Protein AF-A0A353WEX7-F1 (afdb_monomer_lite)

Radius of gyration: 20.59 Å; chains: 1; bounding box: 53×36×57 Å

Foldseek 3Di:
DLVCLAVQQLLQQLLALEEAEDADDDDDPVGDPQHKFLACLVVVVDRHPDDFAEWEFFAAAPLSVVVVVLVSNQLSQALSHYYYHYAHPCRVPDDDDDPDHDCVPRDRHRHQADDLVPADQVDQAQCQDADPQLHDHAYDPPRRNRHADGDPAQAGSRRHHDDDPVSVVRSRCSRVSNLVVCPVVPPCQKDKAADLQAQEEEEETHNVVVVVVVVCVVPRRYMYIYGGIPPVGPCVVVCSSVVNHNHYHYDGRDDPSPD

Secondary structure (DSSP, 8-state):
-GGGHHHHHHHHHTT--EEEEEEE-S-STT--TTS-----HHHHHH-SSS----EEE---SHHHHHHHHHHHHHHHHHHTSEEEEEEEHHHHH-----PPP--TT------SB--GGG--SSS---TT---TTS---BPPTT-TT------SS-B-TTS-B---HHHHHHHHHHHHHHHHHHGGGSS-SEEEES-SS-SEEEEEEGGGHHHHHHHHTT-SSEEEEEE-EEES--HHHHHHHHTT-SEEEEE-SSSS---

pLDDT: mean 95.92, std 3.45, range [78.06, 98.94]

Sequence (259 aa):
FALMSEALGLAGMTECGTVVVIAQRPGPATGLPTWTEQGDLRFALHAGQGDFPRVVLAPGDPEECFYMTFQAHNLADKYQLPVIVLTDKYMAEARQTVPFFNTESLKLDRGELADTSKLSADARFARYAMTPSGVSQRSIPSQPGGVFAVNSDEHDDTGMANEEADTRQAQMDKRMKKLQALRSEIQEPVK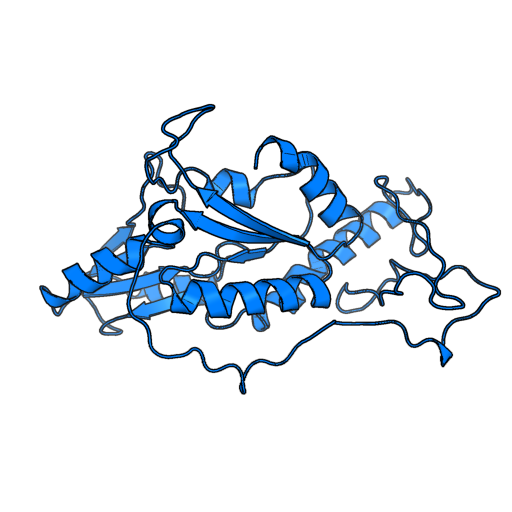LYGPKEAEVTLVGWGSTKGPILEAMKKSKNINFLQIRCLEPFPVKEVDTVLRQAKRRVLIENNYSGQL

Structure (mmCIF, N/CA/C/O backbone):
data_AF-A0A353WEX7-F1
#
_entry.id   AF-A0A353WEX7-F1
#
loop_
_atom_site.group_PDB
_atom_site.id
_atom_site.type_symbol
_atom_site.label_atom_id
_atom_site.label_alt_id
_atom_site.label_comp_id
_atom_site.label_asym_id
_atom_site.label_entity_id
_atom_site.label_seq_id
_atom_site.pdbx_PDB_ins_code
_atom_site.Cartn_x
_atom_site.Cartn_y
_atom_site.Cartn_z
_atom_site.occupancy
_atom_site.B_iso_or_equiv
_atom_site.auth_seq_id
_atom_site.auth_comp_id
_atom_site.auth_asym_id
_atom_site.auth_atom_id
_atom_site.pdbx_PDB_model_num
ATOM 1 N N . PHE A 1 1 ? -10.164 8.181 -7.802 1.00 96.50 1 PHE A N 1
ATOM 2 C CA . PHE A 1 1 ? -9.388 6.937 -7.947 1.00 96.50 1 PHE A CA 1
ATOM 3 C C . PHE A 1 1 ? -9.769 6.138 -9.194 1.00 96.50 1 PHE A C 1
ATOM 5 O O . PHE A 1 1 ? -8.862 5.780 -9.922 1.00 96.50 1 PHE A O 1
ATOM 12 N N . ALA A 1 2 ? -11.057 5.938 -9.523 1.00 97.69 2 ALA A N 1
ATOM 13 C CA . ALA A 1 2 ? -11.480 5.208 -10.736 1.00 97.69 2 ALA A CA 1
ATOM 14 C C . ALA A 1 2 ? -10.728 5.587 -12.029 1.00 97.69 2 ALA A C 1
ATOM 16 O O . ALA A 1 2 ? -10.198 4.719 -12.714 1.00 97.69 2 ALA A O 1
ATOM 17 N N . LEU A 1 3 ? -10.583 6.889 -12.299 1.00 98.19 3 LEU A N 1
ATOM 18 C CA . LEU A 1 3 ? -9.869 7.410 -13.475 1.00 98.19 3 LEU A CA 1
ATOM 19 C C . LEU A 1 3 ? -8.346 7.175 -13.462 1.00 98.19 3 LEU A C 1
ATOM 21 O O . LEU A 1 3 ? -7.690 7.385 -14.470 1.00 98.19 3 LEU A O 1
ATOM 25 N N . MET A 1 4 ? -7.774 6.768 -12.328 1.00 98.25 4 MET A N 1
ATOM 26 C CA . MET A 1 4 ? -6.346 6.467 -12.180 1.00 98.25 4 MET A CA 1
ATOM 27 C C . MET A 1 4 ? -6.050 4.969 -12.330 1.00 98.25 4 MET A C 1
ATOM 29 O O . MET A 1 4 ? -4.887 4.589 -12.273 1.00 98.25 4 MET A O 1
ATOM 33 N N . SER A 1 5 ? -7.066 4.113 -12.505 1.00 98.00 5 SER A N 1
ATOM 34 C CA . SER A 1 5 ? -6.895 2.651 -12.533 1.00 98.00 5 SER A CA 1
ATOM 35 C C . SER A 1 5 ? -5.932 2.189 -13.635 1.00 98.00 5 SER A C 1
ATOM 37 O O . SER A 1 5 ? -5.089 1.332 -13.390 1.00 98.00 5 SER A O 1
ATOM 39 N N . GLU A 1 6 ? -6.013 2.781 -14.827 1.00 98.38 6 GLU A N 1
ATOM 40 C CA . GLU A 1 6 ? -5.098 2.473 -15.934 1.00 98.38 6 GLU A CA 1
ATOM 41 C C . GLU A 1 6 ? -3.661 2.918 -15.621 1.00 98.38 6 GLU A C 1
ATOM 43 O O . GLU A 1 6 ? -2.722 2.138 -15.762 1.00 98.38 6 GLU A O 1
ATOM 48 N N . ALA A 1 7 ? -3.491 4.142 -15.110 1.00 97.94 7 ALA A N 1
ATOM 49 C CA . ALA A 1 7 ? -2.186 4.669 -14.712 1.00 97.94 7 ALA A CA 1
ATOM 50 C C . ALA A 1 7 ? -1.551 3.862 -13.564 1.00 97.94 7 ALA A C 1
ATOM 52 O O . ALA A 1 7 ? -0.332 3.708 -13.518 1.00 97.94 7 ALA A O 1
ATOM 53 N N . LEU A 1 8 ? -2.363 3.309 -12.658 1.00 98.25 8 LEU A N 1
ATOM 54 C CA . LEU A 1 8 ? -1.901 2.405 -11.605 1.00 98.25 8 LEU A CA 1
ATOM 55 C C . LEU A 1 8 ? -1.347 1.099 -12.194 1.00 98.25 8 LEU A C 1
ATOM 57 O O . LEU A 1 8 ? -0.284 0.645 -11.774 1.00 98.25 8 LEU A O 1
ATOM 61 N N . GLY A 1 9 ? -2.039 0.532 -13.188 1.00 98.12 9 GLY A N 1
ATOM 62 C CA . GLY A 1 9 ? -1.556 -0.620 -13.952 1.00 98.12 9 GLY A CA 1
ATOM 63 C C . GLY A 1 9 ? -0.252 -0.316 -14.687 1.00 98.12 9 GLY A C 1
ATOM 64 O O . GLY A 1 9 ? 0.699 -1.091 -14.595 1.00 98.12 9 GLY A O 1
ATOM 65 N N . LEU A 1 10 ? -0.159 0.855 -15.325 1.00 98.44 10 LEU A N 1
ATOM 66 C CA . LEU A 1 10 ? 1.071 1.320 -15.969 1.00 98.44 10 LEU A CA 1
ATOM 67 C C . LEU A 1 10 ? 2.228 1.444 -14.968 1.00 98.44 10 LEU A C 1
ATOM 69 O O . LEU A 1 10 ? 3.334 0.993 -15.257 1.00 98.44 10 LEU A O 1
ATOM 73 N N . ALA A 1 11 ? 1.990 2.008 -13.781 1.00 98.31 11 ALA A N 1
ATOM 74 C CA . ALA A 1 11 ? 3.001 2.098 -12.727 1.00 98.31 11 ALA A CA 1
ATOM 75 C C . ALA A 1 11 ? 3.458 0.709 -12.243 1.00 98.31 11 ALA A C 1
ATOM 77 O O . ALA A 1 11 ? 4.644 0.511 -11.984 1.00 98.31 11 ALA A O 1
ATOM 78 N N . GLY A 1 12 ? 2.547 -0.266 -12.175 1.00 98.12 12 GLY A N 1
ATOM 79 C CA . GLY A 1 12 ? 2.880 -1.665 -11.906 1.00 98.12 12 GLY A CA 1
ATOM 80 C C . GLY A 1 12 ? 3.745 -2.301 -13.001 1.00 98.12 12 GLY A C 1
ATOM 81 O O . GLY A 1 12 ? 4.774 -2.899 -12.690 1.00 98.12 12 GLY A O 1
ATOM 82 N N . MET A 1 13 ? 3.359 -2.136 -14.272 1.00 98.44 13 MET A N 1
ATOM 83 C CA . MET A 1 13 ? 4.074 -2.679 -15.436 1.00 98.44 13 MET A CA 1
ATOM 84 C C . MET A 1 13 ? 5.482 -2.093 -15.567 1.00 98.44 13 MET A C 1
ATOM 86 O O . MET A 1 13 ? 6.458 -2.820 -15.707 1.00 98.44 13 MET A O 1
ATOM 90 N N . THR A 1 14 ? 5.588 -0.770 -15.469 1.00 97.88 14 THR A N 1
ATOM 91 C CA . THR A 1 14 ? 6.847 -0.030 -15.647 1.00 97.88 14 THR A CA 1
ATOM 92 C C . THR A 1 14 ? 7.738 -0.036 -14.405 1.00 97.88 14 THR A C 1
ATOM 94 O O . THR A 1 14 ? 8.819 0.560 -14.423 1.00 97.88 14 THR A O 1
ATOM 97 N N . GLU A 1 15 ? 7.302 -0.705 -13.331 1.00 98.12 15 GLU A N 1
ATOM 98 C CA . GLU A 1 15 ? 7.976 -0.740 -12.033 1.00 98.12 15 GLU A CA 1
ATOM 99 C C . GLU A 1 15 ? 8.276 0.682 -11.528 1.00 98.12 15 GLU A C 1
ATOM 101 O O . GLU A 1 15 ? 9.396 1.029 -11.144 1.00 98.12 15 GLU A O 1
ATOM 106 N N . CYS A 1 16 ? 7.273 1.556 -11.596 1.00 96.62 16 CYS A N 1
ATOM 107 C CA . CYS A 1 16 ? 7.376 2.940 -11.163 1.00 96.62 16 CYS A CA 1
ATOM 108 C C . CYS A 1 16 ? 6.829 3.088 -9.739 1.00 96.62 16 CYS A C 1
ATOM 110 O O . CYS A 1 16 ? 5.618 3.047 -9.509 1.00 96.62 16 CYS A O 1
ATOM 112 N N . GLY A 1 17 ? 7.735 3.282 -8.775 1.00 97.31 17 GLY A N 1
ATOM 113 C CA . GLY A 1 17 ? 7.384 3.564 -7.384 1.00 97.31 17 GLY A CA 1
ATOM 114 C C . GLY A 1 17 ? 6.465 4.778 -7.273 1.00 97.31 17 GLY A C 1
ATOM 115 O O . GLY A 1 17 ? 6.885 5.898 -7.553 1.00 97.31 17 GLY A O 1
ATOM 116 N N . THR A 1 18 ? 5.214 4.556 -6.870 1.00 98.12 18 THR A N 1
ATOM 117 C CA . THR A 1 18 ? 4.175 5.594 -6.810 1.00 98.12 18 THR A CA 1
ATOM 118 C C . THR A 1 18 ? 3.379 5.450 -5.524 1.00 98.12 18 THR A C 1
ATOM 120 O O . THR A 1 18 ? 3.005 4.338 -5.163 1.00 98.12 18 THR A O 1
ATOM 123 N N . VAL A 1 19 ? 3.074 6.562 -4.854 1.00 98.75 19 VAL A N 1
ATOM 124 C CA . VAL A 1 19 ? 2.180 6.577 -3.688 1.00 98.75 19 VAL A CA 1
ATOM 125 C C . VAL A 1 19 ? 0.866 7.253 -4.065 1.00 98.75 19 VAL A C 1
ATOM 127 O O . VAL A 1 19 ? 0.867 8.378 -4.562 1.00 98.75 19 VAL A O 1
ATOM 130 N N . VAL A 1 20 ? -0.256 6.577 -3.817 1.00 98.69 20 VAL A N 1
ATOM 131 C CA . VAL A 1 20 ? -1.610 7.102 -4.039 1.00 98.69 20 VAL A CA 1
ATOM 132 C C . VAL A 1 20 ? -2.363 7.112 -2.718 1.00 98.69 20 VAL A C 1
ATOM 134 O O . VAL A 1 20 ? -2.519 6.078 -2.076 1.00 98.69 20 VAL A O 1
ATOM 137 N N . VAL A 1 21 ? -2.879 8.271 -2.319 1.00 98.62 21 VAL A N 1
ATOM 138 C CA . VAL A 1 21 ? -3.773 8.367 -1.161 1.00 98.62 21 VAL A CA 1
ATOM 139 C C . VAL A 1 21 ? -5.215 8.282 -1.649 1.00 98.62 21 VAL A C 1
ATOM 141 O O . VAL A 1 21 ? -5.658 9.111 -2.445 1.00 98.62 21 VAL A O 1
ATOM 144 N N . ILE A 1 22 ? -5.957 7.288 -1.166 1.00 98.50 22 ILE A N 1
ATOM 145 C CA . ILE A 1 22 ? -7.398 7.175 -1.390 1.00 98.50 22 ILE A CA 1
ATOM 146 C C . ILE A 1 22 ? -8.087 7.577 -0.091 1.00 98.50 22 ILE A C 1
ATOM 148 O O . ILE A 1 22 ? -8.202 6.774 0.830 1.00 98.50 22 ILE A O 1
ATOM 152 N N . ALA A 1 23 ? -8.533 8.831 -0.016 1.00 97.75 23 ALA A N 1
ATOM 153 C CA . ALA A 1 23 ? -9.433 9.294 1.035 1.00 97.75 23 ALA A CA 1
ATOM 154 C C . ALA A 1 23 ? -10.873 8.938 0.645 1.00 97.75 23 ALA A C 1
ATOM 156 O O . ALA A 1 23 ? -11.524 9.656 -0.118 1.00 97.75 23 ALA A O 1
ATOM 157 N N . GLN A 1 24 ? -11.324 7.778 1.117 1.00 98.44 24 GLN A N 1
ATOM 158 C CA . GLN A 1 24 ? -12.619 7.197 0.776 1.00 98.44 24 GLN A CA 1
ATOM 159 C C . GLN A 1 24 ? -13.792 8.075 1.227 1.00 98.44 24 GLN A C 1
ATOM 161 O O . GLN A 1 24 ? -13.750 8.739 2.265 1.00 98.44 24 GLN A O 1
ATOM 166 N N . ARG A 1 25 ? -14.866 8.048 0.442 1.00 98.06 25 ARG A N 1
ATOM 167 C CA . ARG A 1 25 ? -16.150 8.712 0.706 1.00 98.06 25 ARG A CA 1
ATOM 168 C C . ARG A 1 25 ? -17.272 7.830 0.152 1.00 98.06 25 ARG A C 1
ATOM 170 O O . ARG A 1 25 ? -16.980 7.053 -0.757 1.00 98.06 25 ARG A O 1
ATOM 177 N N . PRO A 1 26 ? -18.530 7.971 0.605 1.00 98.12 26 PRO A N 1
ATOM 178 C CA . PRO A 1 26 ? -19.596 7.116 0.121 1.00 98.12 26 PRO A CA 1
ATOM 179 C C . PRO A 1 26 ? -19.772 7.221 -1.387 1.00 98.12 26 PRO A C 1
ATOM 181 O O . PRO A 1 26 ? -19.929 8.325 -1.925 1.00 98.12 26 PRO A O 1
ATOM 184 N N . GLY A 1 27 ? -19.740 6.065 -2.042 1.00 96.69 27 GLY A N 1
ATOM 185 C CA . GLY A 1 27 ? -20.090 5.885 -3.446 1.00 96.69 27 GLY A CA 1
ATOM 186 C C . GLY A 1 27 ? -21.538 5.400 -3.618 1.00 96.69 27 GLY A C 1
ATOM 187 O O . GLY A 1 27 ? -22.352 5.547 -2.706 1.00 96.69 27 GLY A O 1
ATOM 188 N N . PRO A 1 28 ? -21.881 4.812 -4.782 1.00 95.94 28 PRO A N 1
ATOM 189 C CA . PRO A 1 28 ? -21.119 4.826 -6.035 1.00 95.94 28 PRO A CA 1
ATOM 190 C C . PRO A 1 28 ? -21.187 6.194 -6.747 1.00 95.94 28 PRO A C 1
ATOM 192 O O . PRO A 1 28 ? -21.960 7.078 -6.376 1.00 95.94 28 PRO A O 1
ATOM 195 N N . ALA A 1 29 ? -20.397 6.356 -7.817 1.00 96.62 29 ALA A N 1
ATOM 196 C CA . ALA A 1 29 ? -20.344 7.565 -8.649 1.00 96.62 29 ALA A CA 1
ATOM 197 C C . ALA A 1 29 ? -20.088 8.849 -7.828 1.00 96.62 29 ALA A C 1
ATOM 199 O O . ALA A 1 29 ? -19.099 8.938 -7.098 1.00 96.62 29 ALA A O 1
ATOM 200 N N . THR A 1 30 ? -20.948 9.865 -7.951 1.00 96.56 30 THR A N 1
ATOM 201 C CA . THR A 1 30 ? -20.836 11.078 -7.132 1.00 96.56 30 THR A CA 1
ATOM 202 C C . THR A 1 30 ? -21.084 10.783 -5.662 1.00 96.56 30 THR A C 1
ATOM 204 O O . THR A 1 30 ? -20.461 11.445 -4.844 1.00 96.56 30 THR A O 1
ATOM 207 N N . GLY A 1 31 ? -21.937 9.812 -5.327 1.00 97.31 31 GLY A N 1
ATOM 208 C CA . GLY A 1 31 ? -22.263 9.425 -3.956 1.00 97.31 31 GLY A CA 1
ATOM 209 C C . GLY A 1 31 ? -22.483 10.614 -3.016 1.00 97.31 31 GLY A C 1
ATOM 210 O O . GLY A 1 31 ? -23.147 11.589 -3.374 1.00 97.31 31 GLY A O 1
ATOM 211 N N . LEU A 1 32 ? -21.890 10.554 -1.824 1.00 97.75 32 LEU A N 1
ATOM 212 C CA . LEU A 1 32 ? -21.972 11.610 -0.812 1.00 97.75 32 LEU A CA 1
ATOM 213 C C . LEU A 1 32 ? -20.585 12.247 -0.596 1.00 97.75 32 LEU A C 1
ATOM 215 O O . LEU A 1 32 ? -19.780 11.741 0.182 1.00 97.75 32 LEU A O 1
ATOM 219 N N . PRO A 1 33 ? -20.255 13.373 -1.256 1.00 96.50 33 PRO A N 1
ATOM 220 C CA . PRO A 1 33 ? -18.905 13.953 -1.228 1.00 96.50 33 PRO A CA 1
ATOM 221 C C . PRO A 1 33 ? -18.441 14.454 0.132 1.00 96.50 33 PRO A C 1
ATOM 223 O O . PRO A 1 33 ? -17.238 14.558 0.377 1.00 96.50 33 PRO A O 1
ATOM 226 N N . THR A 1 34 ? -19.382 14.758 1.018 1.00 96.44 34 THR A N 1
ATOM 227 C CA . THR A 1 34 ? -19.111 15.344 2.328 1.00 96.44 34 THR A CA 1
ATOM 228 C C . THR A 1 34 ? -19.206 14.345 3.481 1.00 96.44 34 THR A C 1
ATOM 230 O O . THR A 1 34 ? -19.151 14.763 4.630 1.00 96.44 34 THR A O 1
ATOM 233 N N . TRP A 1 35 ? -19.321 13.046 3.203 1.00 97.38 35 TRP A N 1
ATOM 234 C CA . TRP A 1 35 ? -19.482 12.004 4.222 1.00 97.38 35 TRP A CA 1
ATOM 235 C C . TRP A 1 35 ? -18.359 10.966 4.156 1.00 97.38 35 TRP A C 1
ATOM 237 O O . TRP A 1 35 ? -17.591 10.939 3.195 1.00 97.38 35 TRP A O 1
ATOM 247 N N . THR A 1 36 ? -18.235 10.145 5.199 1.00 97.62 36 THR A N 1
ATOM 248 C CA . THR A 1 36 ? -17.212 9.094 5.302 1.00 97.62 36 THR A CA 1
ATOM 249 C C . THR A 1 36 ? -17.806 7.727 4.971 1.00 97.62 36 THR A C 1
ATOM 251 O O . THR A 1 36 ? -18.952 7.465 5.324 1.00 97.62 36 THR A O 1
ATOM 254 N N . GLU A 1 37 ? -17.038 6.891 4.273 1.00 97.94 37 GLU A N 1
ATOM 255 C CA . GLU A 1 37 ? -17.317 5.470 4.036 1.00 97.94 37 GLU A CA 1
ATOM 256 C C . GLU A 1 37 ? -15.994 4.728 3.852 1.00 97.94 37 GLU A C 1
ATOM 258 O O . GLU A 1 37 ? -14.998 5.326 3.453 1.00 97.94 37 GLU A O 1
ATOM 263 N N . GLN A 1 38 ? -15.995 3.425 4.108 1.00 98.31 38 GLN A N 1
ATOM 264 C CA . GLN A 1 38 ? -14.905 2.495 3.815 1.00 98.31 38 GLN A CA 1
ATOM 265 C C . GLN A 1 38 ? -15.316 1.517 2.699 1.00 98.31 38 GLN A C 1
ATOM 267 O O . GLN A 1 38 ? -15.176 0.299 2.827 1.00 98.31 38 GLN A O 1
ATOM 272 N N . GLY A 1 39 ? -15.918 2.056 1.635 1.00 98.06 39 GLY A N 1
ATOM 273 C CA . GLY A 1 39 ? -16.549 1.301 0.549 1.00 98.06 39 GLY A CA 1
ATOM 274 C C . GLY A 1 39 ? -15.626 0.926 -0.613 1.00 98.06 39 GLY A C 1
ATOM 275 O O . GLY A 1 39 ? -16.050 0.174 -1.490 1.00 98.06 39 GLY A O 1
ATOM 276 N N . ASP A 1 40 ? -14.374 1.393 -0.627 1.00 98.44 40 ASP A N 1
ATOM 277 C CA . ASP A 1 40 ? -13.472 1.228 -1.776 1.00 98.44 40 ASP A CA 1
ATOM 278 C C . ASP A 1 40 ? -12.394 0.151 -1.561 1.00 98.44 40 ASP A C 1
ATOM 280 O O . ASP A 1 40 ? -11.532 -0.007 -2.422 1.00 98.44 40 ASP A O 1
ATOM 284 N N . LEU A 1 41 ? -12.408 -0.607 -0.455 1.00 98.69 41 LEU A N 1
ATOM 285 C CA . LEU A 1 41 ? -11.353 -1.580 -0.125 1.00 98.69 41 LEU A CA 1
ATOM 286 C C . LEU A 1 41 ? -11.095 -2.581 -1.259 1.00 98.69 41 LEU A C 1
ATOM 288 O O . LEU A 1 41 ? -9.989 -2.637 -1.792 1.00 98.69 41 LEU A O 1
ATOM 292 N N . ARG A 1 42 ? -12.109 -3.342 -1.679 1.00 98.31 42 ARG A N 1
ATOM 293 C CA . ARG A 1 42 ? -11.958 -4.320 -2.770 1.00 98.31 42 ARG A CA 1
ATOM 294 C C . ARG A 1 42 ? -11.594 -3.649 -4.088 1.00 98.31 42 ARG A C 1
ATOM 296 O O . ARG A 1 42 ? -10.872 -4.239 -4.885 1.00 98.31 42 ARG A O 1
ATOM 303 N N . PHE A 1 43 ? -12.039 -2.412 -4.308 1.00 98.25 43 PHE A N 1
ATOM 304 C CA . PHE A 1 43 ? -11.620 -1.663 -5.484 1.00 98.25 43 PHE A CA 1
ATOM 305 C C . PHE A 1 43 ? -10.125 -1.313 -5.419 1.00 98.25 43 PHE A C 1
ATOM 307 O O . PHE A 1 43 ? -9.413 -1.554 -6.384 1.00 98.25 43 PHE A O 1
ATOM 314 N N . ALA A 1 44 ? -9.613 -0.838 -4.284 1.00 98.38 44 ALA A N 1
ATOM 315 C CA . ALA A 1 44 ? -8.191 -0.555 -4.088 1.00 98.38 44 ALA A CA 1
ATOM 316 C C . ALA A 1 44 ? -7.310 -1.812 -4.208 1.00 98.38 44 ALA A C 1
ATOM 318 O O . ALA A 1 44 ? -6.223 -1.745 -4.782 1.00 98.38 44 ALA A O 1
ATOM 319 N N . LEU A 1 45 ? -7.788 -2.962 -3.717 1.00 98.25 45 LEU A N 1
ATOM 320 C CA . LEU A 1 45 ? -7.081 -4.245 -3.813 1.00 98.25 45 LEU A CA 1
ATOM 321 C C . LEU A 1 45 ? -6.969 -4.761 -5.255 1.00 98.25 45 LEU A C 1
ATOM 323 O O . LEU A 1 45 ? -5.972 -5.398 -5.590 1.00 98.25 45 LEU A O 1
ATOM 327 N N . HIS A 1 46 ? -7.961 -4.474 -6.103 1.00 98.00 46 HIS A N 1
ATOM 328 C CA . HIS A 1 46 ? -8.086 -5.041 -7.452 1.00 98.00 46 HIS A CA 1
ATOM 329 C C . HIS A 1 46 ? -8.064 -3.998 -8.584 1.00 98.00 46 HIS A C 1
ATOM 331 O O . HIS A 1 46 ? -8.402 -4.322 -9.720 1.00 98.00 46 HIS A O 1
ATOM 337 N N . ALA A 1 47 ? -7.689 -2.747 -8.304 1.00 97.62 47 ALA A N 1
ATOM 338 C CA . ALA A 1 47 ? -7.589 -1.708 -9.326 1.00 97.62 47 ALA A CA 1
ATOM 339 C C . ALA A 1 47 ? -6.415 -1.964 -10.284 1.00 97.62 47 ALA A C 1
ATOM 341 O O . ALA A 1 47 ? -5.312 -2.319 -9.863 1.00 97.62 47 ALA A O 1
ATOM 342 N N . GLY A 1 48 ? -6.654 -1.686 -11.565 1.00 96.69 48 GLY A N 1
ATOM 343 C CA . GLY A 1 48 ? -5.731 -1.918 -12.675 1.00 96.69 48 GLY A CA 1
ATOM 344 C C . GLY A 1 48 ? -5.964 -3.261 -13.370 1.00 96.69 48 GLY A C 1
ATOM 345 O O . GLY A 1 48 ? -6.280 -4.262 -12.736 1.00 96.69 48 GLY A O 1
ATOM 346 N N . GLN A 1 49 ? -5.832 -3.267 -14.696 1.00 96.62 49 GLN A N 1
ATOM 347 C CA . GLN A 1 49 ? -5.940 -4.477 -15.508 1.00 96.62 49 GLN A CA 1
ATOM 348 C C . GLN A 1 49 ? -4.717 -5.396 -15.348 1.00 96.62 49 GLN A C 1
ATOM 350 O O . GLN A 1 49 ? -3.587 -4.920 -15.235 1.00 96.62 49 GLN A O 1
ATOM 355 N N . GLY A 1 50 ? -4.949 -6.712 -15.394 1.00 96.38 50 GLY A N 1
ATOM 356 C CA . GLY A 1 50 ? -3.916 -7.728 -15.168 1.00 96.38 50 GLY A CA 1
ATOM 357 C C . GLY A 1 50 ? -3.421 -7.772 -13.718 1.00 96.38 50 GLY A C 1
ATOM 358 O O . GLY A 1 50 ? -3.962 -7.102 -12.838 1.00 96.38 50 GLY A O 1
ATOM 359 N N . ASP A 1 51 ? -2.373 -8.557 -13.466 1.00 97.44 51 ASP A N 1
ATOM 360 C CA . ASP A 1 51 ? -1.767 -8.657 -12.137 1.00 97.44 51 ASP A CA 1
ATOM 361 C C . ASP A 1 51 ? -0.431 -7.911 -12.072 1.00 97.44 51 ASP A C 1
ATOM 363 O O . ASP A 1 51 ? 0.383 -7.928 -12.996 1.00 97.44 51 ASP A O 1
ATOM 367 N N . PHE A 1 52 ? -0.205 -7.243 -10.948 1.00 97.81 52 PHE A N 1
ATOM 368 C CA . PHE A 1 52 ? 1.041 -6.563 -10.626 1.00 97.81 52 PHE A CA 1
ATOM 369 C C . PHE A 1 52 ? 1.137 -6.401 -9.106 1.00 97.81 52 PHE A C 1
ATOM 371 O O . PHE A 1 52 ? 0.106 -6.338 -8.427 1.00 97.81 52 PHE A O 1
ATOM 378 N N . PRO A 1 53 ? 2.356 -6.327 -8.548 1.00 97.44 53 PRO A N 1
ATOM 379 C CA . PRO A 1 53 ? 2.533 -6.125 -7.120 1.00 97.44 53 PRO A CA 1
ATOM 380 C C . PRO A 1 53 ? 2.023 -4.739 -6.715 1.00 97.44 53 PRO A C 1
ATOM 382 O O . PRO A 1 53 ? 2.334 -3.739 -7.361 1.00 97.44 53 PRO A O 1
ATOM 385 N N . ARG A 1 54 ? 1.280 -4.666 -5.614 1.00 98.06 54 ARG A N 1
ATOM 386 C CA . ARG A 1 54 ? 0.895 -3.409 -4.968 1.00 98.06 54 ARG A CA 1
ATOM 387 C C . ARG A 1 54 ? 0.921 -3.576 -3.459 1.00 98.06 54 ARG A C 1
ATOM 389 O O . ARG A 1 54 ? 0.874 -4.697 -2.962 1.00 98.06 54 ARG A O 1
ATOM 396 N N . VAL A 1 55 ? 0.993 -2.463 -2.742 1.00 98.69 55 VAL A N 1
ATOM 397 C CA . VAL A 1 55 ? 0.826 -2.441 -1.286 1.00 98.69 55 VAL A CA 1
ATOM 398 C C . VAL A 1 55 ? -0.374 -1.572 -0.941 1.00 98.69 55 VAL A C 1
ATOM 400 O O . VAL A 1 55 ? -0.558 -0.525 -1.551 1.00 98.69 55 VAL A O 1
ATOM 403 N N . VAL A 1 56 ? -1.181 -1.979 0.036 1.00 98.81 56 VAL A N 1
ATOM 404 C CA . VAL A 1 56 ? -2.308 -1.193 0.548 1.00 98.81 56 VAL A CA 1
ATOM 405 C C . VAL A 1 56 ? -2.179 -1.066 2.064 1.00 98.81 56 VAL A C 1
ATOM 407 O O . VAL A 1 56 ? -2.300 -2.047 2.796 1.00 98.81 56 VAL A O 1
ATOM 410 N N . LEU A 1 57 ? -1.930 0.154 2.535 1.00 98.88 57 LEU A N 1
ATOM 411 C CA . LEU A 1 57 ? -1.791 0.518 3.943 1.00 98.88 57 LEU A CA 1
ATOM 412 C C . LEU A 1 57 ? -3.041 1.263 4.424 1.00 98.88 57 LEU A C 1
ATOM 414 O O . LEU A 1 57 ? -3.516 2.155 3.732 1.00 98.88 57 LEU A O 1
ATOM 418 N N . ALA A 1 58 ? -3.543 0.944 5.616 1.00 98.69 58 ALA A N 1
ATOM 419 C CA . ALA A 1 58 ? -4.744 1.540 6.204 1.00 98.69 58 ALA A CA 1
ATOM 420 C C . ALA A 1 58 ? -4.462 2.168 7.581 1.00 98.69 58 ALA A C 1
ATOM 422 O O . ALA A 1 58 ? -4.640 1.502 8.608 1.00 98.69 58 ALA A O 1
ATOM 423 N N . PRO A 1 59 ? -4.018 3.438 7.633 1.00 98.38 59 PRO A N 1
ATOM 424 C CA . PRO A 1 59 ? -3.803 4.134 8.897 1.00 98.38 59 PRO A CA 1
ATOM 425 C C . PRO A 1 59 ? -5.133 4.430 9.602 1.00 98.38 59 PRO A C 1
ATOM 427 O O . PRO A 1 59 ? -6.117 4.801 8.960 1.00 98.38 59 PRO A O 1
ATOM 430 N N . GLY A 1 60 ? -5.164 4.281 10.927 1.00 97.69 60 GLY A N 1
ATOM 431 C CA . GLY A 1 60 ? -6.365 4.455 11.747 1.00 97.69 60 GLY A CA 1
ATOM 432 C C . GLY A 1 60 ? -6.381 5.674 12.665 1.00 97.69 60 GLY A C 1
ATOM 433 O O . GLY A 1 60 ? -7.389 5.903 13.332 1.00 97.69 60 GLY A O 1
ATOM 434 N N . ASP A 1 61 ? -5.301 6.452 12.720 1.00 97.44 61 ASP A N 1
ATOM 435 C CA . ASP A 1 61 ? -5.223 7.736 13.427 1.00 97.44 61 ASP A CA 1
ATOM 436 C C . ASP A 1 61 ? -4.175 8.675 12.780 1.00 97.44 61 ASP A C 1
ATOM 438 O O . ASP A 1 61 ? -3.477 8.259 11.846 1.00 97.44 61 ASP A O 1
ATOM 442 N N . PRO A 1 62 ? -4.050 9.943 13.226 1.00 96.81 62 PRO A N 1
ATOM 443 C CA . PRO A 1 62 ? -3.103 10.893 12.634 1.00 96.81 62 PRO A CA 1
ATOM 444 C C . PRO A 1 62 ? -1.627 10.494 12.761 1.00 96.81 62 PRO A C 1
ATOM 446 O O . PRO A 1 62 ? -0.828 10.833 11.890 1.00 96.81 62 PRO A O 1
ATOM 449 N N . GLU A 1 63 ? -1.256 9.769 13.820 1.00 95.69 63 GLU A N 1
ATOM 450 C CA . GLU A 1 63 ? 0.113 9.286 14.017 1.00 95.69 63 GLU A CA 1
ATOM 451 C C . GLU A 1 63 ? 0.454 8.197 12.995 1.00 95.69 63 GLU A C 1
ATOM 453 O O . GLU A 1 63 ? 1.478 8.265 12.312 1.00 95.69 63 GLU A O 1
ATOM 458 N N . GLU A 1 64 ? -0.451 7.239 12.807 1.00 97.44 64 GLU A N 1
ATOM 459 C CA . GLU A 1 64 ? -0.336 6.229 11.763 1.00 97.44 64 GLU A CA 1
ATOM 460 C C . GLU A 1 64 ? -0.357 6.853 10.368 1.00 97.44 64 GLU A C 1
ATOM 462 O O . GLU A 1 64 ? 0.432 6.436 9.525 1.00 97.44 64 GLU A O 1
ATOM 467 N N . CYS A 1 65 ? -1.178 7.880 10.118 1.00 97.62 65 CYS A N 1
ATOM 468 C CA . CYS A 1 65 ? -1.174 8.589 8.836 1.00 97.62 65 CYS A CA 1
ATOM 469 C C . CYS A 1 65 ? 0.211 9.159 8.514 1.00 97.62 65 CYS A C 1
ATOM 471 O O . CYS A 1 65 ? 0.680 9.013 7.385 1.00 97.62 65 CYS A O 1
ATOM 473 N N . PHE A 1 66 ? 0.887 9.763 9.493 1.00 97.12 66 PHE A N 1
ATOM 474 C CA . PHE A 1 66 ? 2.224 10.317 9.307 1.00 97.12 66 PHE A CA 1
ATOM 475 C C . PHE A 1 66 ? 3.263 9.221 9.019 1.00 97.12 66 PHE A C 1
ATOM 477 O O . PHE A 1 66 ? 3.896 9.217 7.959 1.00 97.12 66 PHE A O 1
ATOM 484 N N . TYR A 1 67 ? 3.413 8.252 9.928 1.00 97.62 67 TYR A N 1
ATOM 485 C CA . TYR A 1 67 ? 4.471 7.243 9.817 1.00 97.62 67 TYR A CA 1
ATOM 486 C C . TYR A 1 67 ? 4.236 6.244 8.681 1.00 97.62 67 TYR A C 1
ATOM 488 O O . TYR A 1 67 ? 5.180 5.876 7.981 1.00 97.62 67 TYR A O 1
ATOM 496 N N . MET A 1 68 ? 2.989 5.825 8.445 1.00 98.12 68 MET A N 1
ATOM 497 C CA . MET A 1 68 ? 2.683 4.878 7.369 1.00 98.12 68 MET A CA 1
ATOM 498 C C . MET A 1 68 ? 2.774 5.530 5.989 1.00 98.12 68 MET A C 1
ATOM 500 O O . MET A 1 68 ? 3.117 4.841 5.033 1.00 98.12 68 MET A O 1
ATOM 504 N N . THR A 1 69 ? 2.547 6.843 5.864 1.00 98.25 69 THR A N 1
ATOM 505 C CA . THR A 1 69 ? 2.808 7.556 4.599 1.00 98.25 69 THR A CA 1
ATOM 506 C C . THR A 1 69 ? 4.308 7.654 4.321 1.00 98.25 69 THR A C 1
ATOM 508 O O . THR A 1 69 ? 4.736 7.434 3.189 1.00 98.25 69 THR A O 1
ATOM 511 N N . PHE A 1 70 ? 5.136 7.899 5.344 1.00 98.19 70 PHE A N 1
ATOM 512 C CA . PHE A 1 70 ? 6.593 7.829 5.191 1.00 98.19 70 PHE A CA 1
ATOM 513 C C . PHE A 1 70 ? 7.045 6.423 4.757 1.00 98.19 70 PHE A C 1
ATOM 515 O O . PHE A 1 70 ? 7.789 6.272 3.787 1.00 98.19 70 PHE A O 1
ATOM 522 N N . GLN A 1 71 ? 6.530 5.383 5.421 1.00 97.81 71 GLN A N 1
ATOM 523 C CA . GLN A 1 71 ? 6.768 3.992 5.037 1.00 97.81 71 GLN A CA 1
ATOM 524 C C . GLN A 1 71 ? 6.295 3.704 3.604 1.00 97.81 71 GLN A C 1
ATOM 526 O O . GLN A 1 71 ? 6.997 3.012 2.873 1.00 97.81 71 GLN A O 1
ATOM 531 N N . ALA A 1 72 ? 5.152 4.251 3.176 1.00 98.50 72 ALA A N 1
ATOM 532 C CA . ALA A 1 72 ? 4.640 4.081 1.819 1.00 98.50 72 ALA A CA 1
ATOM 533 C C . ALA A 1 72 ? 5.624 4.600 0.765 1.00 98.50 72 ALA A C 1
ATOM 535 O O . ALA A 1 72 ? 5.864 3.913 -0.224 1.00 98.50 72 ALA A O 1
ATOM 536 N N . HIS A 1 73 ? 6.241 5.764 0.994 1.00 98.50 73 HIS A N 1
ATOM 537 C CA . HIS A 1 73 ? 7.264 6.298 0.092 1.00 98.50 73 HIS A CA 1
ATOM 538 C C . HIS A 1 73 ? 8.515 5.418 0.037 1.00 98.50 73 HIS A C 1
ATOM 540 O O . HIS A 1 73 ? 8.983 5.117 -1.060 1.00 98.50 73 HIS A O 1
ATOM 546 N N . ASN A 1 74 ? 9.013 4.948 1.185 1.00 97.88 74 ASN A N 1
ATOM 547 C CA . ASN A 1 74 ? 10.146 4.019 1.215 1.00 97.88 74 ASN A CA 1
ATOM 548 C C . ASN A 1 74 ? 9.823 2.705 0.488 1.00 97.88 74 ASN A C 1
ATOM 550 O O . ASN A 1 74 ? 10.618 2.245 -0.323 1.00 97.88 74 ASN A O 1
ATOM 554 N N . LEU A 1 75 ? 8.652 2.108 0.731 1.00 98.19 75 LEU A N 1
ATOM 555 C CA . LEU A 1 75 ? 8.235 0.876 0.054 1.00 98.19 75 LEU A CA 1
ATOM 556 C C . LEU A 1 75 ? 8.098 1.081 -1.460 1.00 98.19 75 LEU A C 1
ATOM 558 O O . LEU A 1 75 ? 8.557 0.237 -2.231 1.00 98.19 75 LEU A O 1
ATOM 562 N N . ALA A 1 76 ? 7.506 2.202 -1.884 1.00 98.44 76 ALA A N 1
ATOM 563 C CA . ALA A 1 76 ? 7.341 2.545 -3.291 1.00 98.44 76 ALA A CA 1
ATOM 564 C C . ALA A 1 76 ? 8.694 2.676 -4.002 1.00 98.44 76 ALA A C 1
ATOM 566 O O . ALA A 1 76 ? 8.873 2.099 -5.073 1.00 98.44 76 ALA A O 1
ATOM 567 N N . ASP A 1 77 ? 9.656 3.389 -3.408 1.00 97.44 77 ASP A N 1
ATOM 568 C CA . ASP A 1 77 ? 10.988 3.568 -3.993 1.00 97.44 77 ASP A CA 1
ATOM 569 C C . ASP A 1 77 ? 11.811 2.275 -3.958 1.00 97.44 77 ASP A C 1
ATOM 571 O O . ASP A 1 77 ? 12.404 1.894 -4.970 1.00 97.44 77 ASP A O 1
ATOM 575 N N . LYS A 1 78 ? 11.811 1.575 -2.820 1.00 97.38 78 LYS A N 1
ATOM 576 C CA . LYS A 1 78 ? 12.611 0.368 -2.611 1.00 97.38 78 LYS A CA 1
ATOM 577 C C . LYS A 1 78 ? 12.179 -0.793 -3.489 1.00 97.38 78 LYS A C 1
ATOM 579 O O . LYS A 1 78 ? 13.017 -1.431 -4.120 1.00 97.38 78 LYS A O 1
ATOM 584 N N . TYR A 1 79 ? 10.876 -1.053 -3.550 1.00 97.88 79 TYR A N 1
ATOM 585 C CA . TYR A 1 79 ? 10.324 -2.177 -4.304 1.00 97.88 79 TYR A CA 1
ATOM 586 C C . TYR A 1 79 ? 9.797 -1.784 -5.678 1.00 97.88 79 TYR A C 1
ATOM 588 O O . TYR A 1 79 ? 9.452 -2.665 -6.467 1.00 97.88 79 TYR A O 1
ATOM 596 N N . GLN A 1 80 ? 9.799 -0.491 -6.010 1.00 98.06 80 GLN A N 1
ATOM 597 C CA . GLN A 1 80 ? 9.457 -0.000 -7.343 1.00 98.06 80 GLN A CA 1
ATOM 598 C C . GLN A 1 80 ? 8.065 -0.480 -7.769 1.00 98.06 80 GLN A C 1
ATOM 600 O O . GLN A 1 80 ? 7.901 -1.164 -8.782 1.00 98.06 80 GLN A O 1
ATOM 605 N N . LEU A 1 81 ? 7.080 -0.194 -6.919 1.00 98.19 81 LEU A N 1
ATOM 606 C CA . LEU A 1 81 ? 5.693 -0.618 -7.083 1.00 98.19 81 LEU A CA 1
ATOM 607 C C . LEU A 1 81 ? 4.712 0.451 -6.582 1.00 98.19 81 LEU A C 1
ATOM 609 O O . LEU A 1 81 ? 5.106 1.341 -5.819 1.00 98.19 81 LEU A O 1
ATOM 613 N N . PRO A 1 82 ? 3.432 0.368 -6.974 1.00 98.62 82 PRO A N 1
ATOM 614 C CA . PRO A 1 82 ? 2.396 1.229 -6.429 1.00 98.62 82 PRO A CA 1
ATOM 615 C C . PRO A 1 82 ? 2.070 0.900 -4.967 1.00 98.62 82 PRO A C 1
ATOM 617 O O . PRO A 1 82 ? 1.787 -0.248 -4.617 1.00 98.62 82 PRO A O 1
ATOM 620 N N . VAL A 1 83 ? 2.040 1.926 -4.121 1.00 98.81 83 VAL A N 1
ATOM 621 C CA . VAL A 1 83 ? 1.575 1.854 -2.733 1.00 98.81 83 VAL A CA 1
ATOM 622 C C . VAL A 1 83 ? 0.349 2.741 -2.570 1.00 98.81 83 VAL A C 1
ATOM 624 O O . VAL A 1 83 ? 0.361 3.922 -2.910 1.00 98.81 83 VAL A O 1
ATOM 627 N N . ILE A 1 84 ? -0.720 2.178 -2.027 1.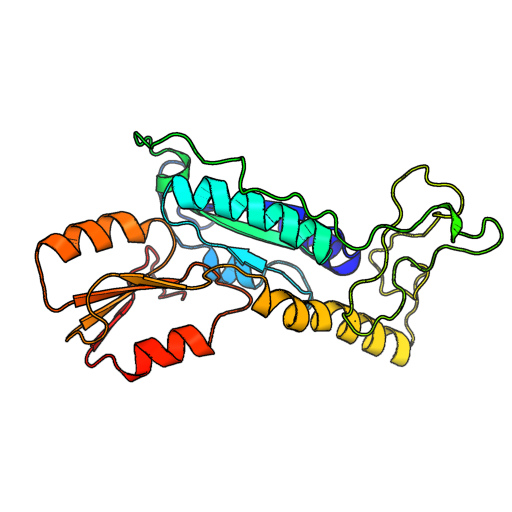00 98.94 84 ILE A N 1
ATOM 628 C CA . ILE A 1 84 ? -1.961 2.874 -1.723 1.00 98.94 84 ILE A CA 1
ATOM 629 C C . ILE A 1 84 ? -2.018 3.116 -0.218 1.00 98.94 84 ILE A C 1
ATOM 631 O O . ILE A 1 84 ? -1.934 2.177 0.571 1.00 98.94 84 ILE A O 1
ATOM 635 N N . VAL A 1 85 ? -2.213 4.368 0.184 1.00 98.88 85 VAL A N 1
ATOM 636 C CA . VAL A 1 85 ? -2.633 4.715 1.545 1.00 98.88 85 VAL A CA 1
ATOM 637 C C . VAL A 1 85 ? -4.152 4.861 1.520 1.00 98.88 85 VAL A C 1
ATOM 639 O O . VAL A 1 85 ? -4.690 5.847 1.011 1.00 98.88 85 VAL A O 1
ATOM 642 N N . LEU A 1 86 ? -4.845 3.841 2.017 1.00 98.81 86 LEU A N 1
ATOM 643 C CA . LEU A 1 86 ? -6.296 3.751 2.055 1.00 98.81 86 LEU A CA 1
ATOM 644 C C . LEU A 1 86 ? -6.810 4.324 3.378 1.00 98.81 86 LEU A C 1
ATOM 646 O O . LEU A 1 86 ? -6.768 3.681 4.424 1.00 98.81 86 LEU A O 1
ATOM 650 N N . THR A 1 87 ? -7.288 5.559 3.317 1.00 98.38 87 THR A N 1
ATOM 651 C CA . THR A 1 87 ? -7.878 6.282 4.445 1.00 98.38 87 THR A CA 1
ATOM 652 C C . THR A 1 87 ? -9.337 6.613 4.133 1.00 98.38 87 THR A C 1
ATOM 654 O O . THR A 1 87 ? -9.898 6.122 3.156 1.00 98.38 87 THR A O 1
ATOM 657 N N . ASP A 1 88 ? -9.998 7.418 4.949 1.00 98.19 88 ASP A N 1
ATOM 658 C CA . ASP A 1 88 ? -11.376 7.843 4.721 1.00 98.19 88 ASP A CA 1
ATOM 659 C C . ASP A 1 88 ? -11.551 9.326 5.038 1.00 98.19 88 ASP A C 1
ATOM 661 O O . ASP A 1 88 ? -10.672 9.977 5.610 1.00 98.19 88 ASP A O 1
ATOM 665 N N . LYS A 1 89 ? -12.676 9.889 4.599 1.00 97.50 89 LYS A N 1
ATOM 666 C CA . LYS A 1 89 ? -12.955 11.314 4.747 1.00 97.50 89 LYS A CA 1
ATOM 667 C C . LYS A 1 89 ? -12.906 11.756 6.209 1.00 97.50 89 LYS A C 1
ATOM 669 O O . LYS A 1 89 ? -12.423 12.852 6.481 1.00 97.50 89 LYS A O 1
ATOM 674 N N . TYR A 1 90 ? -13.370 10.914 7.139 1.00 96.56 90 TYR A N 1
ATOM 675 C CA . TYR A 1 90 ? -13.278 11.217 8.566 1.00 96.56 90 TYR A CA 1
ATOM 676 C C . TYR A 1 90 ? -11.825 11.467 8.970 1.00 96.56 90 TYR A C 1
ATOM 678 O O . TYR A 1 90 ? -11.533 12.524 9.518 1.00 96.56 90 TYR A O 1
ATOM 686 N N . MET A 1 91 ? -10.907 10.557 8.642 1.00 96.06 91 MET A N 1
ATOM 687 C CA . MET A 1 91 ? -9.493 10.733 8.977 1.00 96.06 91 MET A CA 1
ATOM 688 C C . MET A 1 91 ? -8.838 11.900 8.222 1.00 96.06 91 MET A C 1
ATOM 690 O O . MET A 1 91 ? -7.996 12.598 8.778 1.00 96.06 91 MET A O 1
ATOM 694 N N . ALA A 1 92 ? -9.238 12.134 6.970 1.00 95.94 92 ALA A N 1
ATOM 695 C CA . ALA A 1 92 ? -8.684 13.198 6.135 1.00 95.94 92 ALA A CA 1
ATOM 696 C C . ALA A 1 92 ? -9.079 14.617 6.592 1.00 95.94 92 ALA A C 1
ATOM 698 O O . ALA A 1 92 ? -8.341 15.567 6.333 1.00 95.94 92 ALA A O 1
ATOM 699 N N . GLU A 1 93 ? -10.234 14.779 7.246 1.00 95.94 93 GLU A N 1
ATOM 700 C CA . GLU A 1 93 ? -10.751 16.090 7.673 1.00 95.94 93 GLU A CA 1
ATOM 701 C C . GLU A 1 93 ? -10.727 16.302 9.192 1.00 95.94 93 GLU A C 1
ATOM 703 O O . GLU A 1 93 ? -10.779 17.449 9.656 1.00 95.94 93 GLU A O 1
ATOM 708 N N . ALA A 1 94 ? -10.642 15.227 9.981 1.00 92.19 94 ALA A N 1
ATOM 709 C CA . ALA A 1 94 ? -10.569 15.319 11.430 1.00 92.19 94 ALA A CA 1
ATOM 710 C C . ALA A 1 94 ? -9.315 16.074 11.888 1.00 92.19 94 ALA A C 1
ATOM 712 O O . ALA A 1 94 ? -8.241 16.020 11.290 1.00 92.19 94 ALA A O 1
ATOM 713 N N . ARG A 1 95 ? -9.454 16.771 13.017 1.00 93.12 95 ARG A N 1
ATOM 714 C CA . ARG A 1 95 ? -8.352 17.448 13.699 1.00 93.12 95 ARG A CA 1
ATOM 715 C C . ARG A 1 95 ? -8.192 16.849 15.080 1.00 93.12 95 ARG A C 1
ATOM 717 O O . ARG A 1 95 ? -9.166 16.721 15.817 1.00 93.12 95 ARG A O 1
ATOM 724 N N . GLN A 1 96 ? -6.957 16.538 15.440 1.00 93.88 96 GLN A N 1
ATOM 725 C CA . GLN A 1 96 ? -6.614 15.992 16.742 1.00 93.88 96 GLN A CA 1
ATOM 726 C C . GLN A 1 96 ? -5.310 16.622 17.219 1.00 93.88 96 GLN A C 1
ATOM 728 O O . GLN A 1 96 ? -4.367 16.775 16.444 1.00 93.88 96 GLN A O 1
ATOM 733 N N . THR A 1 97 ? -5.246 16.970 18.502 1.00 95.38 97 THR A N 1
ATOM 734 C CA . THR A 1 97 ? -3.983 17.348 19.137 1.00 95.38 97 THR A CA 1
ATOM 735 C C . THR A 1 97 ? -3.132 16.096 19.307 1.00 95.38 97 THR A C 1
ATOM 737 O O . THR A 1 97 ? -3.562 15.135 19.947 1.00 95.38 97 THR A O 1
ATOM 740 N N . VAL A 1 98 ? -1.927 16.115 18.748 1.00 94.44 98 VAL A N 1
ATOM 741 C CA . VAL A 1 98 ? -0.951 15.027 18.846 1.00 94.44 98 VAL A CA 1
ATOM 742 C C . VAL A 1 98 ? 0.390 15.577 19.334 1.00 94.44 98 VAL A C 1
ATOM 744 O O . VAL A 1 98 ? 0.672 16.760 19.119 1.00 94.44 98 VAL A O 1
ATOM 747 N N . PRO A 1 99 ? 1.221 14.761 20.005 1.00 94.12 99 PRO A N 1
ATOM 748 C CA . PRO A 1 99 ? 2.621 15.102 20.219 1.00 94.12 99 PRO A CA 1
ATOM 749 C C . PRO A 1 99 ? 3.333 15.373 18.888 1.00 94.12 99 PRO A C 1
ATOM 751 O O . PRO A 1 99 ? 2.895 14.914 17.833 1.00 94.12 99 PRO A O 1
ATOM 754 N N . PHE A 1 100 ? 4.460 16.084 18.935 1.00 95.44 100 PHE A N 1
ATOM 755 C CA . PHE A 1 100 ? 5.313 16.218 17.757 1.00 95.44 100 PHE A CA 1
ATOM 756 C C . PHE A 1 100 ? 5.776 14.841 17.270 1.00 95.44 100 PHE A C 1
ATOM 758 O O . PHE A 1 100 ? 6.194 14.001 18.069 1.00 95.44 100 PHE A O 1
ATOM 765 N N . PHE A 1 101 ? 5.714 14.624 15.956 1.00 95.88 101 PHE A N 1
ATOM 766 C CA . PHE A 1 101 ? 6.201 13.391 15.352 1.00 95.88 101 PHE A CA 1
ATOM 767 C C . PHE A 1 101 ? 7.724 13.305 15.468 1.00 95.88 101 PHE A C 1
ATOM 769 O O . PHE A 1 101 ? 8.433 14.278 15.205 1.00 95.88 101 PHE A O 1
ATOM 776 N N . ASN A 1 102 ? 8.232 12.132 15.840 1.00 94.44 102 ASN A N 1
ATOM 777 C CA . ASN A 1 102 ? 9.664 11.888 15.912 1.00 94.44 102 ASN A CA 1
ATOM 778 C C . ASN A 1 102 ? 10.205 11.598 14.508 1.00 94.44 102 ASN A C 1
ATOM 780 O O . ASN A 1 102 ? 9.982 10.522 13.958 1.00 94.44 102 ASN A O 1
ATOM 784 N N . THR A 1 103 ? 10.931 12.555 13.938 1.00 95.50 103 THR A N 1
ATOM 785 C CA . THR A 1 103 ? 11.541 12.413 12.612 1.00 95.50 103 THR A CA 1
ATOM 786 C C . THR A 1 103 ? 12.968 11.872 12.650 1.00 95.50 103 THR A C 1
ATOM 788 O O . THR A 1 103 ? 13.480 11.474 11.612 1.00 95.50 103 THR A O 1
ATOM 791 N N . GLU A 1 104 ? 13.625 11.836 13.813 1.00 94.81 104 GLU A N 1
ATOM 792 C CA . GLU A 1 104 ? 15.024 11.392 13.937 1.00 94.81 104 GLU A CA 1
ATOM 793 C C . GLU A 1 104 ? 15.184 9.888 13.680 1.00 94.81 104 GLU A C 1
ATOM 795 O O . GLU A 1 104 ? 16.225 9.429 13.211 1.00 94.81 104 GLU A O 1
ATOM 800 N N . SER A 1 105 ? 14.138 9.107 13.961 1.00 88.38 105 SER A N 1
ATOM 801 C CA . SER A 1 105 ? 14.098 7.668 13.687 1.00 88.38 105 SER A CA 1
ATOM 802 C C . SER A 1 105 ? 13.795 7.336 12.221 1.00 88.38 105 SER A C 1
ATOM 804 O O . SER A 1 105 ? 13.952 6.180 11.815 1.00 88.38 105 SER A O 1
ATOM 806 N N . LEU A 1 106 ? 13.376 8.321 11.416 1.00 94.88 106 LEU A N 1
ATOM 807 C CA . LEU A 1 106 ? 12.981 8.114 10.028 1.00 94.88 106 LEU A CA 1
ATOM 808 C C . LEU A 1 106 ? 14.203 8.056 9.117 1.00 94.88 106 LEU A C 1
ATOM 810 O O . LEU A 1 106 ? 14.949 9.021 8.965 1.00 94.88 106 LEU A O 1
ATOM 814 N N . LYS A 1 107 ? 14.386 6.905 8.471 1.00 95.75 107 LYS A N 1
ATOM 815 C CA . LYS A 1 107 ? 15.461 6.678 7.504 1.00 95.75 107 LYS A CA 1
ATOM 816 C C . LYS A 1 107 ? 14.878 6.597 6.107 1.00 95.75 107 LYS A C 1
ATOM 818 O O . LYS A 1 107 ? 14.009 5.768 5.849 1.00 95.75 107 LYS A O 1
ATOM 823 N N . LEU A 1 108 ? 15.358 7.463 5.223 1.00 96.44 108 LEU A N 1
ATOM 824 C CA . LEU A 1 108 ? 14.997 7.440 3.812 1.00 96.44 108 LEU A CA 1
ATOM 825 C C . LEU A 1 108 ? 15.671 6.241 3.136 1.00 96.44 108 LEU A C 1
ATOM 827 O O . LEU A 1 108 ? 16.893 6.113 3.198 1.00 96.44 108 LEU A O 1
ATOM 831 N N . ASP A 1 109 ? 14.882 5.399 2.476 1.00 96.06 109 ASP A N 1
ATOM 832 C CA . ASP A 1 109 ? 15.369 4.265 1.690 1.00 96.06 109 ASP A CA 1
ATOM 833 C C . ASP A 1 109 ? 14.948 4.466 0.229 1.00 96.06 109 ASP A C 1
ATOM 835 O O . ASP A 1 109 ? 13.769 4.389 -0.112 1.00 96.06 109 ASP A O 1
ATOM 839 N N . ARG A 1 110 ? 15.921 4.790 -0.631 1.00 96.06 110 ARG A N 1
ATOM 840 C CA . ARG A 1 110 ? 15.696 5.037 -2.067 1.00 96.06 110 ARG A CA 1
ATOM 841 C C . ARG A 1 110 ? 15.790 3.762 -2.911 1.00 96.06 110 ARG A C 1
ATOM 843 O O . ARG A 1 110 ? 15.642 3.847 -4.134 1.00 96.06 110 ARG A O 1
ATOM 850 N N . GLY A 1 111 ? 16.029 2.615 -2.273 1.00 95.81 111 GLY A N 1
ATOM 851 C CA . GLY A 1 111 ? 16.175 1.326 -2.929 1.00 95.81 111 GLY A CA 1
ATOM 852 C C . GLY A 1 111 ? 17.462 1.157 -3.726 1.00 95.81 111 GLY A C 1
ATOM 853 O O . GLY A 1 111 ? 18.467 1.839 -3.524 1.00 95.81 111 GLY A O 1
ATOM 854 N N . GLU A 1 112 ? 17.387 0.228 -4.675 1.00 94.94 112 GLU A N 1
ATOM 855 C CA . GLU A 1 112 ? 18.476 -0.168 -5.565 1.00 94.94 112 GLU A CA 1
ATOM 856 C C . GLU A 1 112 ? 18.704 0.879 -6.667 1.00 94.94 112 GLU A C 1
ATOM 858 O O . GLU A 1 112 ? 18.208 0.753 -7.788 1.00 94.94 112 GLU A O 1
ATOM 863 N N . LEU A 1 113 ? 19.447 1.942 -6.355 1.00 95.94 113 LEU A N 1
ATOM 864 C CA . LEU A 1 113 ? 19.899 2.910 -7.356 1.00 95.94 113 LEU A CA 1
ATOM 865 C C . LEU A 1 113 ? 21.141 2.398 -8.090 1.00 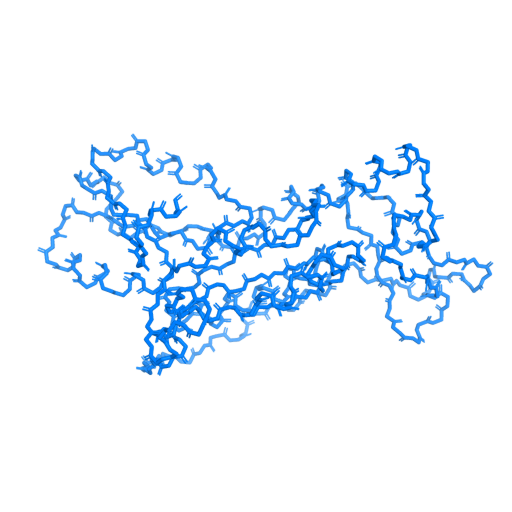95.94 113 LEU A C 1
ATOM 867 O O . LEU A 1 113 ? 22.067 1.859 -7.485 1.00 95.94 113 LEU A O 1
ATOM 871 N N . ALA A 1 114 ? 21.168 2.598 -9.405 1.00 94.19 114 ALA A N 1
ATOM 872 C CA . ALA A 1 114 ? 22.324 2.261 -10.219 1.00 94.19 114 ALA A CA 1
ATOM 873 C C . ALA A 1 114 ? 23.528 3.148 -9.857 1.00 94.19 114 ALA A C 1
ATOM 875 O O . ALA A 1 114 ? 23.407 4.370 -9.740 1.00 94.19 114 ALA A O 1
ATOM 876 N N . ASP A 1 115 ? 24.701 2.535 -9.732 1.00 92.00 115 ASP A N 1
ATOM 877 C CA . ASP A 1 115 ? 25.972 3.233 -9.540 1.00 92.00 115 ASP A CA 1
ATOM 878 C C . ASP A 1 115 ? 26.520 3.678 -10.898 1.00 92.00 115 ASP A C 1
ATOM 880 O O . ASP A 1 115 ? 26.871 2.840 -11.729 1.00 92.00 115 ASP A O 1
ATOM 884 N N . THR A 1 116 ? 26.625 4.993 -11.114 1.00 89.69 116 THR A N 1
ATOM 885 C CA . THR A 1 116 ? 27.098 5.583 -12.378 1.00 89.69 116 THR A CA 1
ATOM 886 C C . THR A 1 116 ? 28.451 5.028 -12.821 1.00 89.69 116 THR A C 1
ATOM 888 O O . THR A 1 116 ? 28.679 4.882 -14.016 1.00 89.69 116 THR A O 1
ATOM 891 N N . SER A 1 117 ? 29.342 4.680 -11.886 1.00 87.94 117 SER A N 1
ATOM 892 C CA . SER A 1 117 ? 30.672 4.148 -12.216 1.00 87.94 117 SER A CA 1
ATOM 893 C C . SER A 1 117 ? 30.642 2.746 -12.837 1.00 87.94 117 SER A C 1
ATOM 895 O O . SER A 1 117 ? 31.624 2.319 -13.441 1.00 87.94 117 SER A O 1
ATOM 897 N N . LYS A 1 118 ? 29.518 2.035 -12.700 1.00 86.50 118 LYS A N 1
ATOM 898 C CA . LYS A 1 118 ? 29.301 0.674 -13.211 1.00 86.50 118 LYS A CA 1
ATOM 899 C C . LYS A 1 118 ? 28.435 0.646 -14.468 1.00 86.50 118 LYS A C 1
ATOM 901 O O . LYS A 1 118 ? 28.153 -0.432 -14.986 1.00 86.50 118 LYS A O 1
ATOM 906 N N . LEU A 1 119 ? 27.991 1.811 -14.938 1.00 88.44 119 LEU A N 1
ATOM 907 C CA . LEU A 1 119 ? 27.188 1.935 -16.144 1.00 88.44 119 LEU A CA 1
ATOM 908 C C . LEU A 1 119 ? 28.089 2.047 -17.373 1.00 88.44 119 LEU A C 1
ATOM 910 O O . LEU A 1 119 ? 29.114 2.727 -17.353 1.00 88.44 119 LEU A O 1
ATOM 914 N N . SER A 1 120 ? 27.688 1.383 -18.453 1.00 83.31 120 SER A N 1
ATOM 915 C CA . SER A 1 120 ? 28.361 1.472 -19.747 1.00 83.31 120 SER A CA 1
ATOM 916 C C . SER A 1 120 ? 27.603 2.431 -20.655 1.00 83.31 120 SER A C 1
ATOM 918 O O . SER A 1 120 ? 26.382 2.354 -20.752 1.00 83.31 120 SER A O 1
ATOM 920 N N . ALA A 1 121 ? 28.321 3.320 -21.340 1.00 78.12 121 ALA A N 1
ATOM 921 C CA . ALA A 1 121 ? 27.731 4.175 -22.369 1.00 78.12 121 ALA A CA 1
ATOM 922 C C . ALA A 1 121 ? 27.434 3.410 -23.674 1.00 78.12 121 ALA A C 1
ATOM 924 O O . ALA A 1 121 ? 26.605 3.854 -24.464 1.00 78.12 121 ALA A O 1
ATOM 925 N N . ASP A 1 122 ? 28.081 2.259 -23.876 1.00 78.06 122 ASP A N 1
ATOM 926 C CA . ASP A 1 122 ? 28.035 1.493 -25.126 1.00 78.06 122 ASP A CA 1
ATOM 927 C C . ASP A 1 122 ? 26.930 0.419 -25.137 1.00 78.06 122 ASP A C 1
ATOM 929 O O . ASP A 1 122 ? 26.709 -0.242 -26.151 1.00 78.06 122 ASP A O 1
ATOM 933 N N . ALA A 1 123 ? 26.224 0.234 -24.016 1.00 81.12 123 ALA A N 1
ATOM 934 C CA . ALA A 1 123 ? 25.138 -0.730 -23.866 1.00 81.12 123 ALA A CA 1
ATOM 935 C C . ALA A 1 123 ? 23.881 -0.063 -23.291 1.00 81.12 123 ALA A C 1
ATOM 937 O O . ALA A 1 123 ? 23.964 0.904 -22.535 1.00 81.12 123 ALA A O 1
ATOM 938 N N . ARG A 1 124 ? 22.698 -0.595 -23.626 1.00 85.75 124 ARG A N 1
ATOM 939 C CA . ARG A 1 124 ? 21.444 -0.152 -22.997 1.00 85.75 124 ARG A CA 1
ATOM 940 C C . ARG A 1 124 ? 21.418 -0.594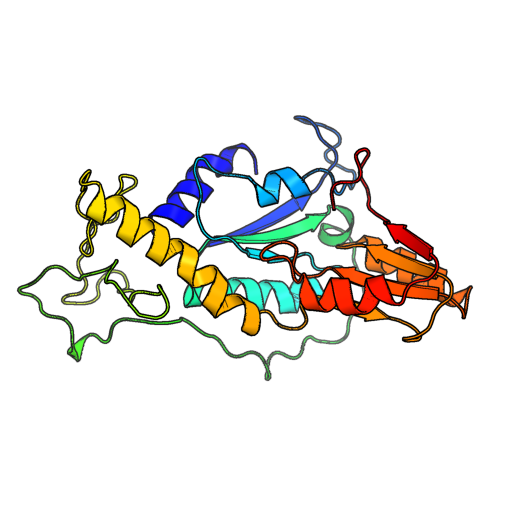 -21.540 1.00 85.75 124 ARG A C 1
ATOM 942 O O . ARG A 1 124 ? 21.786 -1.724 -21.225 1.00 85.75 124 ARG A O 1
ATOM 949 N N . PHE A 1 125 ? 20.953 0.286 -20.659 1.00 95.00 125 PHE A N 1
ATOM 950 C CA . PHE A 1 125 ? 20.794 -0.052 -19.254 1.00 95.00 125 PHE A CA 1
ATOM 951 C C . PHE A 1 125 ? 19.674 -1.086 -19.094 1.00 95.00 125 PHE A C 1
ATOM 953 O O . PHE A 1 125 ? 18.536 -0.844 -19.498 1.00 95.00 125 PHE A O 1
ATOM 960 N N . ALA A 1 126 ? 19.992 -2.228 -18.483 1.00 95.31 126 ALA A N 1
ATOM 961 C CA . ALA A 1 126 ? 19.037 -3.295 -18.201 1.00 95.31 126 ALA A CA 1
ATOM 962 C C . ALA A 1 126 ? 18.114 -2.913 -17.025 1.00 95.31 126 ALA A C 1
ATOM 964 O O . ALA A 1 126 ? 18.212 -3.447 -15.916 1.00 95.31 126 ALA A O 1
ATOM 965 N N . ARG A 1 127 ? 17.221 -1.944 -17.261 1.00 96.56 127 ARG A N 1
ATOM 966 C CA . ARG A 1 127 ? 16.267 -1.402 -16.281 1.00 96.56 127 ARG A CA 1
ATOM 967 C C . ARG A 1 127 ? 15.432 -2.480 -15.601 1.00 96.56 127 ARG A C 1
ATOM 969 O O . ARG A 1 127 ? 15.074 -2.315 -14.434 1.00 96.56 127 ARG A O 1
ATOM 976 N N . TYR A 1 128 ? 15.119 -3.548 -16.322 1.00 97.69 128 TYR A N 1
ATOM 977 C CA . TYR A 1 128 ? 14.262 -4.637 -15.882 1.00 97.69 128 TYR A CA 1
ATOM 978 C C . TYR A 1 128 ? 15.038 -5.942 -15.673 1.00 97.69 128 TYR A C 1
ATOM 980 O O . TYR A 1 128 ? 14.427 -7.007 -15.667 1.00 97.69 128 TYR A O 1
ATOM 988 N N . ALA A 1 129 ? 16.354 -5.862 -15.440 1.00 97.06 129 ALA A N 1
ATOM 989 C CA . ALA A 1 129 ? 17.221 -7.011 -15.187 1.00 97.06 129 ALA A CA 1
ATOM 990 C C . ALA A 1 129 ? 16.650 -7.994 -14.153 1.00 97.06 129 ALA A C 1
ATOM 992 O O . ALA A 1 129 ? 16.122 -7.595 -13.107 1.00 97.06 129 ALA A O 1
ATOM 993 N N . MET A 1 130 ? 16.820 -9.287 -14.421 1.00 97.19 130 MET A N 1
ATOM 994 C CA . MET A 1 130 ? 16.415 -10.363 -13.520 1.00 97.19 130 MET A CA 1
ATOM 995 C C . MET A 1 130 ? 17.310 -10.391 -12.282 1.00 97.19 130 MET A C 1
ATOM 997 O O . MET A 1 130 ? 18.530 -10.510 -12.386 1.00 97.19 130 MET A O 1
ATOM 1001 N N . THR A 1 131 ? 16.707 -10.324 -11.096 1.00 95.56 131 THR A N 1
ATOM 1002 C CA . THR A 1 131 ? 17.431 -10.400 -9.820 1.00 95.56 131 THR A CA 1
ATOM 1003 C C . THR A 1 131 ? 16.785 -11.419 -8.880 1.00 95.56 131 THR A C 1
ATOM 1005 O O . THR A 1 131 ? 15.584 -11.694 -8.991 1.00 95.56 131 THR A O 1
ATOM 1008 N N . PRO A 1 132 ? 17.535 -11.979 -7.910 1.00 93.44 132 PRO A N 1
ATOM 1009 C CA . PRO A 1 132 ? 16.969 -12.904 -6.930 1.00 93.44 132 PRO A CA 1
ATOM 1010 C C . PRO A 1 132 ? 15.811 -12.315 -6.116 1.00 93.44 132 PRO A C 1
ATOM 1012 O O . PRO A 1 132 ? 14.909 -13.061 -5.750 1.00 93.44 132 PRO A O 1
ATOM 1015 N N . SER A 1 133 ? 15.809 -11.001 -5.857 1.00 93.31 133 SER A N 1
ATOM 1016 C CA . SER A 1 133 ? 14.740 -10.295 -5.133 1.00 93.31 133 SER A CA 1
ATOM 1017 C C . SER A 1 133 ? 13.569 -9.861 -6.026 1.00 93.31 133 SER A C 1
ATOM 1019 O O . SER A 1 133 ? 12.518 -9.486 -5.511 1.00 93.31 133 SER A O 1
ATOM 1021 N N . GLY A 1 134 ? 13.743 -9.880 -7.353 1.00 95.94 134 GLY A N 1
ATOM 1022 C CA . GLY A 1 134 ? 12.812 -9.288 -8.318 1.00 95.94 134 GLY A CA 1
ATOM 1023 C C . GLY A 1 134 ? 12.912 -7.761 -8.437 1.00 95.94 134 GLY A C 1
ATOM 1024 O O . GLY A 1 134 ? 12.237 -7.172 -9.277 1.00 95.94 134 GLY A O 1
ATOM 1025 N N . VAL A 1 135 ? 13.749 -7.103 -7.628 1.00 97.25 135 VAL A N 1
ATOM 1026 C CA . VAL A 1 135 ? 14.002 -5.656 -7.698 1.0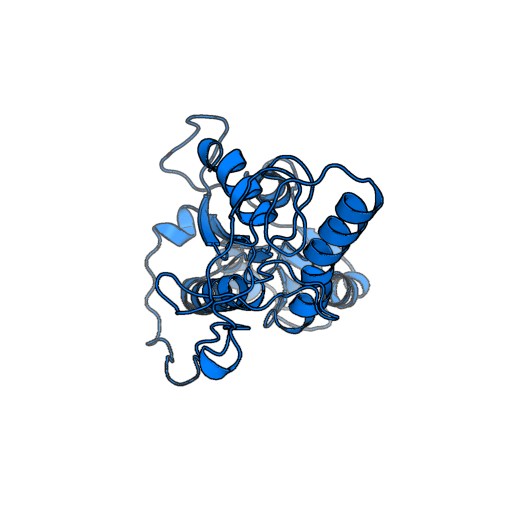0 97.25 135 VAL A CA 1
ATOM 1027 C C . VAL A 1 135 ? 15.238 -5.414 -8.563 1.00 97.25 135 VAL A C 1
ATOM 1029 O O . VAL A 1 135 ? 16.340 -5.822 -8.194 1.00 97.25 135 VAL A O 1
ATOM 1032 N N . SER A 1 136 ? 15.057 -4.786 -9.725 1.00 97.06 136 SER A N 1
ATOM 1033 C CA . SER A 1 136 ? 16.156 -4.361 -10.605 1.00 97.06 136 SER A CA 1
ATOM 1034 C C . SER A 1 136 ? 16.755 -3.041 -10.130 1.00 97.06 136 SER A C 1
ATOM 1036 O O . SER A 1 136 ? 16.066 -2.239 -9.502 1.00 97.06 136 SER A O 1
ATOM 1038 N N . GLN A 1 137 ? 18.008 -2.761 -10.485 1.00 96.44 137 GLN A N 1
ATOM 1039 C CA . GLN A 1 137 ? 18.560 -1.425 -10.269 1.00 96.44 137 GLN A CA 1
ATOM 1040 C C . GLN A 1 137 ? 17.808 -0.382 -11.105 1.00 96.44 137 GLN A C 1
ATOM 1042 O O . GLN A 1 137 ? 17.419 -0.633 -12.247 1.00 96.44 137 GLN A O 1
ATOM 1047 N N . ARG A 1 138 ? 17.627 0.811 -10.542 1.00 95.62 138 ARG A N 1
ATOM 1048 C CA . ARG A 1 138 ? 16.987 1.946 -11.206 1.00 95.62 138 ARG A CA 1
ATOM 1049 C C . ARG A 1 138 ? 18.008 3.042 -11.463 1.00 95.62 138 ARG A C 1
ATOM 1051 O O . ARG A 1 138 ? 18.656 3.529 -10.538 1.00 95.62 138 ARG A O 1
ATOM 1058 N N . SER A 1 139 ? 18.101 3.461 -12.718 1.00 94.62 139 SER A N 1
ATOM 1059 C CA . SER A 1 139 ? 18.785 4.695 -13.083 1.00 94.62 139 SER A CA 1
ATOM 1060 C C . SER A 1 139 ? 17.835 5.891 -12.968 1.00 94.62 139 SER A C 1
ATOM 1062 O O . SER A 1 139 ? 16.619 5.745 -13.121 1.00 94.62 139 SER A O 1
ATOM 1064 N N . ILE A 1 140 ? 18.381 7.070 -12.668 1.00 92.12 140 ILE A N 1
ATOM 1065 C CA . ILE A 1 140 ? 17.634 8.332 -12.619 1.00 92.12 140 ILE A CA 1
ATOM 1066 C C . ILE A 1 140 ? 17.842 9.146 -13.905 1.00 92.12 140 ILE A C 1
ATOM 1068 O O . ILE A 1 140 ? 18.883 9.007 -14.553 1.00 92.12 140 ILE A O 1
ATOM 1072 N N . PRO A 1 141 ? 16.886 10.020 -14.283 1.00 90.06 141 PRO A N 1
ATOM 1073 C CA . PRO A 1 141 ? 17.039 10.878 -15.451 1.00 90.06 141 PRO A CA 1
ATOM 1074 C C . PRO A 1 141 ? 18.376 11.622 -15.457 1.00 90.06 141 PRO A C 1
ATOM 1076 O O . PRO A 1 141 ? 18.834 12.109 -14.422 1.00 90.06 141 PRO A O 1
ATOM 1079 N N . SER A 1 142 ? 18.978 11.712 -16.642 1.00 90.38 142 SER A N 1
ATOM 1080 C CA . SER A 1 142 ? 20.276 12.356 -16.887 1.00 90.38 142 SER A CA 1
ATOM 1081 C C . SER A 1 142 ? 21.505 11.638 -16.310 1.00 90.38 142 SER A C 1
ATOM 1083 O O . SER A 1 142 ? 22.602 12.189 -16.373 1.00 90.38 142 SER A O 1
ATOM 1085 N N . GLN A 1 143 ? 21.372 10.415 -15.789 1.00 92.69 143 GLN A N 1
ATOM 1086 C CA . GLN A 1 143 ? 22.521 9.614 -15.366 1.00 92.69 143 GLN A CA 1
ATOM 1087 C C . GLN A 1 143 ? 23.271 9.034 -16.588 1.00 92.69 143 GLN A C 1
ATOM 1089 O O . GLN A 1 143 ? 22.667 8.312 -17.389 1.00 92.69 143 GLN A O 1
ATOM 1094 N N . PRO A 1 144 ? 24.580 9.312 -16.758 1.00 92.31 144 PRO A N 1
ATOM 1095 C CA . PRO A 1 144 ? 25.369 8.758 -17.863 1.00 92.31 144 PRO A CA 1
ATOM 1096 C C . PRO A 1 144 ? 25.359 7.223 -17.876 1.00 92.31 144 PRO A C 1
ATOM 1098 O O . PRO A 1 144 ? 25.494 6.601 -16.826 1.00 92.31 144 PRO A O 1
ATOM 1101 N N . GLY A 1 145 ? 25.185 6.617 -19.057 1.00 91.62 145 GLY A N 1
ATOM 1102 C CA . GLY A 1 145 ? 25.090 5.154 -19.220 1.00 91.62 145 GLY A CA 1
ATOM 1103 C C . GLY A 1 145 ? 23.800 4.526 -18.667 1.00 91.62 145 GLY A C 1
ATOM 1104 O O . GLY A 1 145 ? 23.637 3.312 -18.696 1.00 91.62 145 GLY A O 1
ATOM 1105 N N . GLY A 1 146 ? 22.870 5.343 -18.165 1.00 94.12 146 GLY A N 1
ATOM 1106 C CA . GLY A 1 146 ? 21.612 4.919 -17.553 1.00 94.12 146 GLY A CA 1
ATOM 1107 C C . GLY A 1 146 ? 20.399 5.003 -18.476 1.00 94.12 146 GLY A C 1
ATOM 1108 O O . GLY A 1 146 ? 19.281 5.147 -17.996 1.00 94.12 146 GLY A O 1
ATOM 1109 N N . VAL A 1 147 ? 20.594 4.992 -19.796 1.00 92.19 147 VAL A N 1
ATOM 1110 C CA . VAL A 1 147 ? 19.498 5.149 -20.765 1.00 92.19 147 VAL A CA 1
ATOM 1111 C C . VAL A 1 147 ? 18.760 3.822 -20.943 1.00 92.19 147 VAL A C 1
ATOM 1113 O O . VAL A 1 147 ? 19.372 2.805 -21.271 1.00 92.19 147 VAL A O 1
ATOM 1116 N N . PHE A 1 148 ? 17.438 3.846 -20.771 1.00 92.81 148 PHE A N 1
ATOM 1117 C CA . PHE A 1 148 ? 16.541 2.703 -20.955 1.00 92.81 148 PHE A CA 1
ATOM 1118 C C . PHE A 1 148 ? 15.213 3.141 -21.582 1.00 92.81 148 PHE A C 1
ATOM 1120 O O . PHE A 1 148 ? 14.879 4.328 -21.581 1.00 92.81 148 PHE A O 1
ATOM 1127 N N . ALA A 1 149 ? 14.460 2.179 -22.117 1.00 93.50 149 ALA A N 1
ATOM 1128 C CA . ALA A 1 149 ? 13.094 2.401 -22.574 1.00 93.50 149 ALA A CA 1
ATOM 1129 C C . ALA A 1 149 ? 12.104 2.087 -21.445 1.00 93.50 149 ALA A C 1
ATOM 1131 O O . ALA A 1 149 ? 12.305 1.152 -20.675 1.00 93.50 149 ALA A O 1
ATOM 1132 N N . VAL A 1 150 ? 11.030 2.868 -21.354 1.00 94.94 150 VAL A N 1
ATOM 1133 C CA . VAL A 1 150 ? 9.877 2.560 -20.502 1.00 94.94 150 VAL A CA 1
ATOM 1134 C C . VAL A 1 150 ? 8.714 2.264 -21.426 1.00 94.94 150 VAL A C 1
ATOM 1136 O O . VAL A 1 150 ? 8.337 3.138 -22.207 1.00 94.94 150 VAL A O 1
ATOM 1139 N N . ASN A 1 151 ? 8.163 1.056 -21.341 1.00 93.75 151 ASN A N 1
ATOM 1140 C CA . ASN A 1 151 ? 7.053 0.638 -22.185 1.00 93.75 151 ASN A CA 1
ATOM 1141 C C . ASN A 1 151 ? 5.889 0.063 -21.360 1.00 93.75 151 ASN A C 1
ATOM 1143 O O . ASN A 1 151 ? 6.094 -0.526 -20.299 1.00 93.75 151 ASN A O 1
ATOM 1147 N N . SER A 1 152 ? 4.666 0.274 -21.845 1.00 96.25 152 SER A N 1
ATOM 1148 C CA . SER A 1 152 ? 3.442 -0.340 -21.331 1.00 96.25 152 SER A CA 1
ATOM 1149 C C . SER A 1 152 ? 3.229 -1.767 -21.832 1.00 96.25 152 SER A C 1
ATOM 1151 O O . SER A 1 152 ? 2.514 -2.524 -21.175 1.00 96.25 152 SER A O 1
ATOM 1153 N N . ASP A 1 153 ? 3.820 -2.136 -22.971 1.00 97.62 153 ASP A N 1
ATOM 1154 C CA . ASP A 1 153 ? 3.845 -3.528 -23.426 1.00 97.62 153 ASP A CA 1
ATOM 1155 C C . ASP A 1 153 ? 4.717 -4.387 -22.502 1.00 97.62 153 ASP A C 1
ATOM 1157 O O . ASP A 1 153 ? 5.578 -3.876 -21.777 1.00 97.62 153 ASP A O 1
ATOM 1161 N N . GLU A 1 154 ? 4.528 -5.707 -22.553 1.00 98.19 154 GLU A N 1
ATOM 1162 C CA . GLU A 1 154 ? 5.514 -6.615 -21.967 1.00 98.19 154 GLU A CA 1
ATOM 1163 C C . GLU A 1 154 ? 6.869 -6.415 -22.652 1.00 98.19 154 GLU A C 1
ATOM 1165 O O . GLU A 1 154 ? 6.940 -6.127 -23.850 1.00 98.19 154 GLU A O 1
ATOM 1170 N N . HIS A 1 155 ? 7.944 -6.512 -21.878 1.00 98.19 155 HIS A N 1
ATOM 1171 C CA . HIS A 1 155 ? 9.255 -6.064 -22.323 1.00 98.19 155 HIS A CA 1
ATOM 1172 C C . HIS A 1 155 ? 10.393 -6.936 -21.810 1.00 98.19 155 HIS A C 1
ATOM 1174 O O . HIS A 1 155 ? 10.285 -7.577 -20.769 1.00 98.19 155 HIS A O 1
ATOM 1180 N N . ASP A 1 156 ? 11.512 -6.926 -22.528 1.00 96.56 156 ASP A N 1
ATOM 1181 C CA . ASP A 1 156 ? 12.760 -7.536 -22.078 1.00 96.56 156 ASP A CA 1
ATOM 1182 C C . ASP A 1 156 ? 13.432 -6.746 -20.936 1.00 96.56 156 ASP A C 1
ATOM 1184 O O . ASP A 1 156 ? 12.898 -5.770 -20.398 1.00 96.56 156 ASP A O 1
ATOM 1188 N N . ASP A 1 157 ? 14.628 -7.172 -20.537 1.00 96.00 157 ASP A N 1
ATOM 1189 C CA . ASP A 1 157 ? 15.398 -6.554 -19.460 1.00 96.00 157 ASP A CA 1
ATOM 1190 C C . ASP A 1 157 ? 15.839 -5.107 -19.753 1.00 96.00 157 ASP A C 1
ATOM 1192 O O . ASP A 1 157 ? 16.118 -4.356 -18.816 1.00 96.00 157 ASP A O 1
ATOM 1196 N N . THR A 1 158 ? 15.852 -4.677 -21.016 1.00 94.12 158 THR A N 1
ATOM 1197 C CA . THR A 1 158 ? 16.192 -3.308 -21.441 1.00 94.12 158 THR A CA 1
ATOM 1198 C C . THR A 1 158 ? 14.974 -2.401 -21.642 1.00 94.12 158 THR A C 1
ATOM 1200 O O . THR A 1 158 ? 15.132 -1.190 -21.843 1.00 94.12 158 THR A O 1
ATOM 1203 N N . GLY A 1 159 ? 13.764 -2.963 -21.554 1.00 95.62 159 GLY A N 1
ATOM 1204 C CA . GLY A 1 159 ? 12.499 -2.243 -21.716 1.00 95.62 159 GLY A CA 1
ATOM 1205 C C . GLY A 1 159 ? 11.964 -2.217 -23.148 1.00 95.62 159 GLY A C 1
ATOM 1206 O O . GLY A 1 159 ? 11.048 -1.448 -23.440 1.00 95.62 159 GLY A O 1
ATOM 1207 N N . MET A 1 160 ? 12.531 -3.021 -24.051 1.00 96.00 160 MET A N 1
ATOM 1208 C CA . MET A 1 160 ? 12.027 -3.165 -25.418 1.00 96.00 160 MET A CA 1
ATOM 1209 C C . MET A 1 160 ? 10.880 -4.174 -25.448 1.00 96.00 160 MET A C 1
ATOM 1211 O O . MET A 1 160 ? 10.939 -5.184 -24.753 1.00 96.00 160 MET A O 1
ATOM 1215 N N . ALA A 1 161 ? 9.847 -3.909 -26.254 1.00 97.38 161 ALA A N 1
ATOM 1216 C CA . ALA A 1 161 ? 8.682 -4.786 -26.360 1.00 97.38 161 ALA A CA 1
ATOM 1217 C C . ALA A 1 161 ? 9.083 -6.224 -26.731 1.00 97.38 161 ALA A C 1
ATOM 1219 O O . ALA A 1 161 ? 9.894 -6.430 -27.637 1.00 97.38 161 ALA A O 1
ATOM 1220 N N . ASN A 1 162 ? 8.511 -7.205 -26.034 1.00 97.25 162 ASN A N 1
ATOM 1221 C CA . ASN A 1 162 ? 8.789 -8.618 -26.250 1.00 97.25 162 ASN A CA 1
ATOM 1222 C C . ASN A 1 162 ? 7.547 -9.463 -25.922 1.00 97.25 162 ASN A C 1
ATOM 1224 O O . ASN A 1 162 ? 7.034 -9.422 -24.805 1.00 97.25 162 ASN A O 1
ATOM 1228 N N . GLU A 1 163 ? 7.081 -10.233 -26.906 1.00 97.44 163 GLU A N 1
ATOM 1229 C CA . GLU A 1 163 ? 5.858 -11.045 -26.823 1.00 97.44 163 GLU A CA 1
ATOM 1230 C C . GLU A 1 163 ? 6.140 -12.547 -26.635 1.00 97.44 163 GLU A C 1
ATOM 1232 O O . GLU A 1 163 ? 5.212 -13.355 -26.594 1.00 97.44 163 GLU A O 1
ATOM 1237 N N . GLU A 1 164 ? 7.410 -12.943 -26.502 1.00 98.44 164 GLU A N 1
ATOM 1238 C CA . GLU A 1 164 ? 7.787 -14.343 -26.309 1.00 98.44 164 GLU A CA 1
ATOM 1239 C C . GLU A 1 164 ? 7.282 -14.871 -24.960 1.00 98.44 164 GLU A C 1
ATOM 1241 O O . GLU A 1 164 ? 7.385 -14.208 -23.920 1.00 98.44 164 GLU A O 1
ATOM 1246 N N . ALA A 1 165 ? 6.768 -16.103 -24.962 1.00 98.38 165 ALA A N 1
ATOM 1247 C CA . ALA A 1 165 ? 6.147 -16.716 -23.787 1.00 98.38 165 ALA A CA 1
ATOM 1248 C C . ALA A 1 165 ? 7.101 -16.793 -22.581 1.00 98.38 165 ALA A C 1
ATOM 1250 O O . ALA A 1 165 ? 6.697 -16.491 -21.455 1.00 98.38 165 ALA A O 1
ATOM 1251 N N . ASP A 1 166 ? 8.370 -17.131 -22.826 1.00 98.12 166 ASP A N 1
ATOM 1252 C CA . ASP A 1 166 ? 9.392 -17.240 -21.782 1.00 98.12 166 ASP A CA 1
ATOM 1253 C C . ASP A 1 166 ? 9.687 -15.874 -21.144 1.00 98.12 166 ASP A C 1
ATOM 1255 O O . ASP A 1 166 ? 9.756 -15.761 -19.917 1.00 98.12 166 ASP A O 1
ATOM 1259 N N . THR A 1 167 ? 9.788 -14.813 -21.957 1.00 97.50 167 THR A N 1
ATOM 1260 C CA . THR A 1 167 ? 9.971 -13.437 -21.469 1.00 97.50 167 THR A CA 1
ATOM 1261 C C . THR A 1 167 ? 8.776 -12.997 -20.635 1.00 97.50 167 THR A C 1
ATOM 1263 O O . THR A 1 167 ? 8.949 -12.502 -19.517 1.00 97.50 167 THR A O 1
ATOM 1266 N N . ARG A 1 168 ? 7.558 -13.225 -21.143 1.00 98.00 168 ARG A N 1
ATOM 1267 C CA . ARG A 1 168 ? 6.313 -12.895 -20.445 1.00 98.00 168 ARG A CA 1
ATOM 1268 C C . ARG A 1 168 ? 6.243 -13.573 -19.080 1.00 98.00 168 ARG A C 1
ATOM 1270 O O . ARG A 1 168 ? 5.934 -12.913 -18.087 1.00 98.00 168 ARG A O 1
ATOM 1277 N N . GLN A 1 169 ? 6.542 -14.869 -19.011 1.00 98.44 169 GLN A N 1
ATOM 1278 C CA . GLN A 1 169 ? 6.542 -15.599 -17.748 1.00 98.44 169 GLN A CA 1
ATOM 1279 C C . GLN A 1 169 ? 7.610 -15.055 -16.792 1.00 98.44 169 GLN A C 1
ATOM 1281 O O . GLN A 1 169 ? 7.293 -14.705 -15.654 1.00 98.44 169 GLN A O 1
ATOM 1286 N N . ALA A 1 170 ? 8.853 -14.913 -17.260 1.00 98.25 170 ALA A N 1
ATOM 1287 C CA . ALA A 1 170 ? 9.969 -14.479 -16.426 1.00 98.25 170 ALA A CA 1
ATOM 1288 C C . ALA A 1 170 ? 9.755 -13.076 -15.834 1.00 98.25 170 ALA A C 1
ATOM 1290 O O . ALA A 1 170 ? 9.966 -12.870 -14.636 1.00 98.25 170 ALA A O 1
ATOM 1291 N N . GLN A 1 171 ? 9.299 -12.116 -16.641 1.00 98.19 171 GLN A N 1
ATOM 1292 C CA . GLN A 1 171 ? 9.069 -10.740 -16.193 1.00 98.19 171 GLN A CA 1
ATOM 1293 C C . GLN A 1 171 ? 7.874 -10.629 -15.250 1.00 98.19 171 GLN A C 1
ATOM 1295 O O . GLN A 1 171 ? 7.912 -9.881 -14.268 1.00 98.19 171 GLN A O 1
ATOM 1300 N N . MET A 1 172 ? 6.828 -11.418 -15.491 1.00 98.25 172 MET A N 1
ATOM 1301 C CA . MET A 1 172 ? 5.696 -11.493 -14.580 1.00 98.25 172 MET A CA 1
ATOM 1302 C C . MET A 1 172 ? 6.101 -12.055 -13.215 1.00 98.25 172 MET A C 1
ATOM 1304 O O . MET A 1 172 ? 5.839 -11.427 -12.184 1.00 98.25 172 MET A O 1
ATOM 1308 N N . ASP A 1 173 ? 6.804 -13.187 -13.208 1.00 98.00 173 ASP A N 1
ATOM 1309 C CA . ASP A 1 173 ? 7.293 -13.826 -11.988 1.00 98.00 173 ASP A CA 1
ATOM 1310 C C . ASP A 1 173 ? 8.240 -12.902 -11.219 1.00 98.00 173 ASP A C 1
ATOM 1312 O O . ASP A 1 173 ? 8.146 -12.781 -9.994 1.00 98.00 173 ASP A O 1
ATOM 1316 N N . LYS A 1 174 ? 9.118 -12.188 -11.930 1.00 97.94 174 LYS A N 1
ATOM 1317 C CA . LYS A 1 174 ? 10.011 -11.177 -11.359 1.00 97.94 174 LYS A CA 1
ATOM 1318 C C . LYS A 1 174 ? 9.227 -10.069 -10.648 1.00 97.94 174 LYS A C 1
ATOM 1320 O O . LYS A 1 174 ? 9.514 -9.794 -9.480 1.00 97.94 174 LYS A O 1
ATOM 1325 N N . ARG A 1 175 ? 8.232 -9.454 -11.303 1.00 98.00 175 ARG A N 1
ATOM 1326 C CA . ARG A 1 175 ? 7.399 -8.403 -10.685 1.00 98.00 175 ARG A CA 1
ATOM 1327 C C . ARG A 1 175 ? 6.698 -8.929 -9.431 1.00 98.00 175 ARG A C 1
ATOM 1329 O O . ARG A 1 175 ? 6.760 -8.288 -8.384 1.00 98.00 175 ARG A O 1
ATOM 1336 N N . MET A 1 176 ? 6.101 -10.117 -9.492 1.00 97.12 176 MET A N 1
ATOM 1337 C CA . MET A 1 176 ? 5.375 -10.694 -8.353 1.00 97.12 176 MET A CA 1
ATOM 1338 C C . MET A 1 176 ? 6.292 -11.130 -7.203 1.00 97.12 176 MET A C 1
ATOM 1340 O O . MET A 1 176 ? 5.900 -11.036 -6.036 1.00 97.12 176 MET A O 1
ATOM 1344 N N . LYS A 1 177 ? 7.538 -11.533 -7.488 1.00 96.00 177 LYS A N 1
ATOM 1345 C CA . LYS A 1 177 ? 8.524 -11.920 -6.464 1.00 96.00 177 LYS A CA 1
ATOM 1346 C C . LYS A 1 177 ? 8.812 -10.796 -5.462 1.00 96.00 177 LYS A C 1
ATOM 1348 O O . LYS A 1 177 ? 9.049 -11.076 -4.286 1.00 96.00 177 LYS A O 1
ATOM 1353 N N . LYS A 1 178 ? 8.678 -9.531 -5.872 1.00 96.12 178 LYS A N 1
ATOM 1354 C CA . LYS A 1 178 ? 8.825 -8.362 -4.990 1.00 96.12 178 LYS A CA 1
ATOM 1355 C C . LYS A 1 178 ? 7.895 -8.408 -3.773 1.00 96.12 178 LYS A C 1
ATOM 1357 O O . LYS A 1 178 ? 8.307 -8.012 -2.685 1.00 96.12 178 LYS A O 1
ATOM 1362 N N . LEU A 1 179 ? 6.674 -8.945 -3.921 1.00 93.38 179 LEU A N 1
ATOM 1363 C CA . LEU A 1 179 ? 5.730 -9.097 -2.803 1.00 93.38 179 LEU A CA 1
ATOM 1364 C C . LEU A 1 179 ? 6.277 -10.016 -1.708 1.00 93.38 179 LEU A C 1
ATOM 1366 O O . LEU A 1 179 ? 5.989 -9.813 -0.532 1.00 93.38 179 LEU A O 1
ATOM 1370 N N . GLN A 1 180 ? 7.063 -11.032 -2.072 1.00 88.56 180 GLN A N 1
ATOM 1371 C CA . GLN A 1 180 ? 7.658 -11.946 -1.097 1.00 88.56 180 GLN A CA 1
ATOM 1372 C C . GLN A 1 180 ? 8.744 -11.237 -0.287 1.00 88.56 180 GLN A C 1
ATOM 1374 O O . GLN A 1 180 ? 8.760 -11.349 0.936 1.00 88.56 180 GLN A O 1
ATOM 1379 N N . ALA A 1 181 ? 9.603 -10.470 -0.965 1.00 85.31 181 ALA A N 1
ATOM 1380 C CA . ALA A 1 181 ? 10.689 -9.731 -0.332 1.00 85.31 181 ALA A CA 1
ATOM 1381 C C . ALA A 1 181 ? 10.182 -8.607 0.588 1.00 85.31 181 ALA A C 1
ATOM 1383 O O . ALA A 1 181 ? 10.766 -8.379 1.644 1.00 85.31 181 ALA A O 1
ATOM 1384 N N . LEU A 1 182 ? 9.087 -7.929 0.222 1.00 93.00 182 LEU A N 1
ATOM 1385 C CA . LEU A 1 182 ? 8.586 -6.782 0.988 1.00 93.00 182 LEU A CA 1
ATOM 1386 C C . LEU A 1 182 ? 7.765 -7.142 2.222 1.00 93.00 182 LEU A C 1
ATOM 1388 O O . LEU A 1 182 ? 7.660 -6.322 3.130 1.00 93.00 182 LEU A O 1
ATOM 1392 N N . ARG A 1 183 ? 7.182 -8.349 2.294 1.00 90.94 183 ARG A N 1
ATOM 1393 C CA . ARG A 1 183 ? 6.309 -8.753 3.417 1.00 90.94 183 ARG A CA 1
ATOM 1394 C C . ARG A 1 183 ? 6.975 -8.565 4.779 1.00 90.94 183 ARG A C 1
ATOM 1396 O O . ARG A 1 183 ? 6.319 -8.111 5.708 1.00 90.94 183 ARG A O 1
ATOM 1403 N N . SER A 1 184 ? 8.266 -8.881 4.892 1.00 89.19 184 SER A N 1
ATOM 1404 C CA . SER A 1 184 ? 9.035 -8.712 6.132 1.00 89.19 184 SER A CA 1
ATOM 1405 C C . SER A 1 184 ? 9.418 -7.264 6.446 1.00 89.19 184 SER A C 1
ATOM 1407 O O . SER A 1 184 ? 9.846 -6.988 7.561 1.00 89.19 184 SER A O 1
ATOM 1409 N N . GLU A 1 185 ? 9.293 -6.347 5.485 1.00 92.56 185 GLU A N 1
ATOM 1410 C CA . GLU A 1 185 ? 9.624 -4.929 5.663 1.00 92.56 185 GLU A CA 1
ATOM 1411 C C . GLU A 1 185 ? 8.425 -4.069 6.064 1.00 92.56 185 GLU A C 1
ATOM 1413 O O . GLU A 1 185 ? 8.599 -2.937 6.522 1.00 92.56 185 GLU A O 1
ATOM 1418 N N . ILE A 1 186 ? 7.202 -4.592 5.933 1.00 94.25 186 ILE A N 1
ATOM 1419 C CA . ILE A 1 186 ? 6.015 -3.890 6.411 1.00 94.25 186 ILE A CA 1
ATOM 1420 C C . ILE A 1 186 ? 6.028 -3.895 7.937 1.00 94.25 186 ILE A C 1
ATOM 1422 O O . ILE A 1 186 ? 5.822 -4.923 8.578 1.00 94.25 186 ILE A O 1
ATOM 1426 N N . GLN A 1 187 ? 6.268 -2.724 8.521 1.00 92.00 187 GLN A N 1
ATOM 1427 C CA . GLN A 1 187 ? 6.317 -2.563 9.967 1.00 92.00 187 GLN A CA 1
ATOM 1428 C C . GLN A 1 187 ? 4.917 -2.696 10.565 1.00 92.00 187 GLN A C 1
ATOM 1430 O O . GLN A 1 187 ? 3.993 -2.002 10.146 1.00 92.00 187 GLN A O 1
ATOM 1435 N N . GLU A 1 188 ? 4.781 -3.584 11.556 1.00 94.75 188 GLU A N 1
ATOM 1436 C CA . GLU A 1 188 ? 3.547 -3.798 12.323 1.00 94.75 188 GLU A CA 1
ATOM 1437 C C . GLU A 1 188 ? 2.274 -3.875 11.439 1.00 94.75 188 GLU A C 1
ATOM 1439 O O . GLU A 1 188 ? 1.364 -3.047 11.579 1.00 94.75 188 GLU A O 1
ATOM 1444 N N . PRO A 1 189 ? 2.172 -4.866 10.528 1.00 97.19 189 PRO A N 1
ATOM 1445 C CA . PRO A 1 189 ? 1.075 -4.959 9.557 1.00 97.19 189 PRO A CA 1
ATOM 1446 C C . PRO A 1 189 ? -0.295 -5.193 10.216 1.00 97.19 189 PRO A C 1
ATOM 1448 O O . PRO A 1 189 ? -1.340 -4.957 9.606 1.00 97.19 189 PRO A O 1
ATOM 1451 N N . VAL A 1 190 ? -0.293 -5.618 11.481 1.00 98.12 190 VAL A N 1
ATOM 1452 C CA . VAL A 1 190 ? -1.446 -5.628 12.379 1.00 98.12 190 VAL A CA 1
ATOM 1453 C C . VAL A 1 190 ? -1.044 -5.074 13.740 1.00 98.12 190 VAL A C 1
ATOM 1455 O O . VAL A 1 190 ? 0.132 -5.101 14.111 1.00 98.12 190 VAL A O 1
ATOM 1458 N N . LYS A 1 191 ? -2.026 -4.632 14.523 1.00 98.06 191 LYS A N 1
ATOM 1459 C CA . LYS A 1 191 ? -1.822 -4.224 15.914 1.00 98.06 191 LYS A CA 1
ATOM 1460 C C . LYS A 1 191 ? -2.930 -4.773 16.800 1.00 98.06 191 LYS A C 1
ATOM 1462 O O . LYS A 1 191 ? -4.107 -4.600 16.499 1.00 98.06 191 LYS A O 1
ATOM 1467 N N . LEU A 1 192 ? -2.548 -5.446 17.885 1.00 97.75 192 LEU A N 1
ATOM 1468 C CA . LEU A 1 192 ? -3.483 -5.972 18.876 1.00 97.75 192 LEU A CA 1
ATOM 1469 C C . LEU A 1 192 ? -3.542 -5.036 20.084 1.00 97.75 192 LEU A C 1
ATOM 1471 O O . LEU A 1 192 ? -2.524 -4.755 20.715 1.00 97.75 192 LEU A O 1
ATOM 1475 N N . TYR A 1 193 ? -4.746 -4.598 20.423 1.00 97.50 193 TYR A N 1
ATOM 1476 C CA . TYR A 1 193 ? -5.046 -3.791 21.598 1.00 97.50 193 TYR A CA 1
ATOM 1477 C C . TYR A 1 193 ? -5.832 -4.609 22.618 1.00 97.50 193 TYR A C 1
ATOM 1479 O O . TYR A 1 193 ? -6.725 -5.368 22.246 1.00 97.50 193 TYR A O 1
ATOM 1487 N N . GLY A 1 194 ? -5.562 -4.403 23.907 1.00 95.38 194 GLY A N 1
ATOM 1488 C CA . GLY A 1 194 ? -6.213 -5.146 24.989 1.00 95.38 194 GLY A CA 1
ATOM 1489 C C . GLY A 1 194 ? -5.512 -6.472 25.322 1.00 95.38 194 GLY A C 1
ATOM 1490 O O . GLY A 1 194 ? -4.370 -6.692 24.909 1.00 95.38 194 GLY A O 1
ATOM 1491 N N . PRO A 1 195 ? -6.147 -7.341 26.126 1.00 93.25 195 PRO A N 1
ATOM 1492 C CA . PRO A 1 195 ? -5.545 -8.598 26.555 1.00 93.25 195 PRO A CA 1
ATOM 1493 C C . PRO A 1 195 ? -5.400 -9.585 25.386 1.00 93.25 195 PRO A C 1
ATOM 1495 O O . PRO A 1 195 ? -6.230 -9.627 24.478 1.00 93.25 195 PRO A O 1
ATOM 1498 N N . LYS A 1 196 ? -4.346 -10.413 25.415 1.00 90.25 196 LYS A N 1
ATOM 1499 C CA . LYS A 1 196 ? -4.145 -11.475 24.409 1.00 90.25 196 LYS A CA 1
ATOM 1500 C C . LYS A 1 196 ? -5.302 -12.473 24.415 1.00 90.25 196 LYS A C 1
ATOM 1502 O O . LYS A 1 196 ? -5.798 -12.850 23.362 1.00 90.25 196 LYS A O 1
ATOM 1507 N N . GLU A 1 197 ? -5.757 -12.826 25.612 1.00 88.94 197 GLU A N 1
ATOM 1508 C CA . GLU A 1 197 ? -6.933 -13.656 25.828 1.00 88.94 197 GLU A CA 1
ATOM 1509 C C . GLU A 1 197 ? -8.136 -12.757 26.117 1.00 88.94 197 GLU A C 1
ATOM 1511 O O . GLU A 1 197 ? -8.156 -12.024 27.106 1.00 88.94 197 GLU A O 1
ATOM 1516 N N . ALA A 1 198 ? -9.133 -12.804 25.239 1.00 92.19 198 ALA A N 1
ATOM 1517 C CA . ALA A 1 198 ? -10.379 -12.065 25.371 1.00 92.19 198 ALA A CA 1
ATOM 1518 C C . ALA A 1 198 ? -11.559 -12.960 24.983 1.00 92.19 198 ALA A C 1
ATOM 1520 O O . ALA A 1 198 ? -11.421 -13.914 24.214 1.00 92.19 198 ALA A O 1
ATOM 1521 N N . GLU A 1 199 ? -12.743 -12.651 25.498 1.00 92.38 199 GLU A N 1
ATOM 1522 C CA . GLU A 1 199 ? -13.966 -13.346 25.094 1.00 92.38 199 GLU A CA 1
ATOM 1523 C C . GLU A 1 199 ? -14.408 -12.941 23.684 1.00 92.38 199 GLU A C 1
ATOM 1525 O O . GLU A 1 199 ? -14.870 -13.783 22.910 1.00 92.38 199 GLU A O 1
ATOM 1530 N N . VAL A 1 200 ? -14.224 -11.665 23.333 1.00 95.81 200 VAL A N 1
ATOM 1531 C CA . VAL A 1 200 ? -14.543 -11.133 22.006 1.00 95.81 200 VAL A CA 1
ATOM 1532 C C . VAL A 1 200 ? -13.330 -10.422 21.420 1.00 95.81 200 VAL A C 1
ATOM 1534 O O . VAL A 1 200 ? -12.762 -9.528 22.046 1.00 95.81 200 VAL A O 1
ATOM 1537 N N . THR A 1 201 ? -12.991 -10.784 20.187 1.00 97.94 201 THR A N 1
ATOM 1538 C CA . THR A 1 201 ? -12.032 -10.067 19.351 1.00 97.94 201 THR A CA 1
ATOM 1539 C C . THR A 1 201 ? -12.770 -9.221 18.335 1.00 97.94 201 THR A C 1
ATOM 1541 O O . THR A 1 201 ? -13.455 -9.737 17.447 1.00 97.94 201 THR A O 1
ATOM 1544 N N . LEU A 1 202 ? -12.627 -7.909 18.480 1.00 98.31 202 LEU A N 1
ATOM 1545 C CA . LEU A 1 202 ? -13.031 -6.941 17.475 1.00 98.31 202 LEU A CA 1
ATOM 1546 C C . LEU A 1 202 ? -11.961 -6.915 16.383 1.00 98.31 202 LEU A C 1
ATOM 1548 O O . LEU A 1 202 ? -10.770 -6.935 16.685 1.00 98.31 202 LEU A O 1
ATOM 1552 N N . VAL A 1 203 ? -12.372 -6.876 15.126 1.00 98.56 203 VAL A N 1
ATOM 1553 C CA . VAL A 1 203 ? -11.487 -6.751 13.965 1.00 98.56 203 VAL A CA 1
ATOM 1554 C C . VAL A 1 203 ? -11.906 -5.505 13.209 1.00 98.56 203 VAL A C 1
ATOM 1556 O O . VAL A 1 203 ? -13.096 -5.246 13.071 1.00 98.56 203 VAL A O 1
ATOM 1559 N N . GLY A 1 204 ? -10.950 -4.717 12.742 1.00 98.50 204 GLY A N 1
ATOM 1560 C CA . GLY A 1 204 ? -11.242 -3.470 12.043 1.00 98.50 204 GLY A CA 1
ATOM 1561 C C . GLY A 1 204 ? -9.992 -2.868 11.425 1.00 98.50 204 GLY A C 1
ATOM 1562 O O . GLY A 1 204 ? -8.880 -3.349 11.640 1.00 98.50 204 GLY A O 1
ATOM 1563 N N . TRP A 1 205 ? -10.179 -1.819 10.640 1.00 98.69 205 TRP A N 1
ATOM 1564 C CA . TRP A 1 205 ? -9.129 -1.155 9.879 1.00 98.69 205 TRP A CA 1
ATOM 1565 C C . TRP A 1 205 ? -9.491 0.315 9.652 1.00 98.69 205 TRP A C 1
ATOM 1567 O O . TRP A 1 205 ? -10.657 0.709 9.755 1.00 98.69 205 TRP A O 1
ATOM 1577 N N . GLY A 1 206 ? -8.490 1.138 9.341 1.00 98.19 206 GLY A N 1
ATOM 1578 C CA . GLY A 1 206 ? -8.704 2.567 9.119 1.00 98.19 206 GLY A CA 1
ATOM 1579 C C . GLY A 1 206 ? -9.323 3.273 10.334 1.00 98.19 206 GLY A C 1
ATOM 1580 O O . GLY A 1 206 ? -9.046 2.923 11.486 1.00 98.19 206 GLY A O 1
ATOM 1581 N N . SER A 1 207 ? -10.182 4.264 10.085 1.00 97.75 207 SER A N 1
ATOM 1582 C CA . SER A 1 207 ? -10.750 5.127 11.132 1.00 97.75 207 SER A CA 1
ATOM 1583 C C . SER A 1 207 ? -11.629 4.427 12.173 1.00 97.75 207 SER A C 1
ATOM 1585 O O . SER A 1 207 ? -11.886 5.012 13.229 1.00 97.75 207 SER A O 1
ATOM 1587 N N . THR A 1 208 ? -12.051 3.173 11.957 1.00 98.12 208 THR A N 1
ATOM 1588 C CA . THR A 1 208 ? -12.824 2.431 12.971 1.00 98.12 208 THR A CA 1
ATOM 1589 C C . THR A 1 208 ? -12.025 2.216 14.259 1.00 98.12 208 THR A C 1
ATOM 1591 O O . THR A 1 208 ? -12.624 2.066 15.326 1.00 98.12 208 THR A O 1
ATOM 1594 N N . LYS A 1 209 ? -10.686 2.318 14.197 1.00 98.12 209 LYS A N 1
ATOM 1595 C CA . LYS A 1 209 ? -9.774 2.310 15.349 1.00 98.12 209 LYS A CA 1
ATOM 1596 C C . LYS A 1 209 ? -10.251 3.201 16.498 1.00 98.12 209 LYS A C 1
ATOM 1598 O O . LYS A 1 209 ? -10.354 2.721 17.624 1.00 98.12 209 LYS A O 1
ATOM 1603 N N . GLY A 1 210 ? -10.531 4.481 16.243 1.00 96.38 210 GLY A N 1
ATOM 1604 C CA . GLY A 1 210 ? -10.871 5.450 17.293 1.00 96.38 210 GLY A CA 1
ATOM 1605 C C . GLY A 1 210 ? -12.109 5.036 18.105 1.00 96.38 210 GLY A C 1
ATOM 1606 O O . GLY A 1 210 ? -11.984 4.785 19.309 1.00 96.38 210 GLY A O 1
ATOM 1607 N N . PRO A 1 211 ? -13.284 4.890 17.460 1.00 96.44 211 PRO A N 1
ATOM 1608 C CA . PRO A 1 211 ? -14.509 4.438 18.119 1.00 96.44 211 PRO A CA 1
ATOM 1609 C C . PRO A 1 211 ? -14.377 3.075 18.813 1.00 96.44 211 PRO A C 1
ATOM 1611 O O . PRO A 1 211 ? -14.914 2.892 19.907 1.00 96.44 211 PRO A O 1
ATOM 1614 N N . ILE A 1 212 ? -13.639 2.124 18.223 1.00 98.06 212 ILE A N 1
ATOM 1615 C CA . ILE A 1 212 ? -13.406 0.809 18.838 1.00 98.06 212 ILE A CA 1
ATOM 1616 C C . ILE A 1 212 ? -12.609 0.954 20.138 1.00 98.06 212 ILE A C 1
ATOM 1618 O O . ILE A 1 212 ? -13.036 0.448 21.177 1.00 98.06 212 ILE A O 1
ATOM 1622 N N . LEU A 1 213 ? -11.487 1.680 20.114 1.00 97.50 213 LEU A N 1
ATOM 1623 C CA . LEU A 1 213 ? -10.662 1.906 21.302 1.00 97.50 213 LEU A CA 1
ATOM 1624 C C . LEU A 1 213 ? -11.423 2.656 22.402 1.00 97.50 213 LEU A C 1
ATOM 1626 O O . LEU A 1 213 ? -11.213 2.394 23.587 1.00 97.50 213 LEU A O 1
ATOM 1630 N N . GLU A 1 214 ? -12.325 3.569 22.041 1.00 96.56 214 GLU A N 1
ATOM 1631 C CA . GLU A 1 214 ? -13.198 4.232 23.008 1.00 96.56 214 GLU A CA 1
ATOM 1632 C C . GLU A 1 214 ? -14.208 3.260 23.633 1.00 96.56 214 GLU A C 1
ATOM 1634 O O . GLU A 1 214 ? -14.339 3.215 24.860 1.00 96.56 214 GLU A O 1
ATOM 1639 N N . ALA A 1 215 ? -14.875 2.435 22.821 1.00 95.81 215 ALA A N 1
ATOM 1640 C CA . ALA A 1 215 ? -15.803 1.413 23.303 1.00 95.81 215 ALA A CA 1
ATOM 1641 C C . ALA A 1 215 ? -15.115 0.394 24.229 1.00 95.81 215 ALA A C 1
ATOM 1643 O O . ALA A 1 215 ? -15.686 0.005 25.252 1.00 95.81 215 ALA A O 1
ATOM 1644 N N . MET A 1 216 ? -13.862 0.028 23.940 1.00 96.00 216 MET A N 1
ATOM 1645 C CA . MET A 1 216 ? -13.052 -0.861 24.782 1.00 96.00 216 MET A CA 1
ATOM 1646 C C . MET A 1 216 ? -12.824 -0.338 26.198 1.00 96.00 216 MET A C 1
ATOM 1648 O O . MET A 1 216 ? -12.699 -1.131 27.125 1.00 96.00 216 MET A O 1
ATOM 1652 N N . LYS A 1 217 ? -12.862 0.977 26.434 1.00 95.31 217 LYS A N 1
ATOM 1653 C CA . LYS A 1 217 ? -12.756 1.520 27.801 1.00 95.31 217 LYS A CA 1
ATOM 1654 C C . LYS A 1 217 ? -13.923 1.087 28.698 1.00 95.31 217 LYS A C 1
ATOM 1656 O O . LYS A 1 217 ? -13.794 1.118 29.919 1.00 95.31 217 LYS A O 1
ATOM 1661 N N . LYS A 1 218 ? -15.051 0.673 28.108 1.00 93.31 218 LYS A N 1
ATOM 1662 C CA . LYS A 1 218 ? -16.267 0.239 28.815 1.00 93.31 218 LYS A CA 1
ATOM 1663 C C . LYS A 1 218 ? -16.327 -1.274 29.060 1.00 93.31 218 LYS A C 1
ATOM 1665 O O . LYS A 1 218 ? -17.225 -1.722 29.764 1.00 93.31 218 LYS A O 1
ATOM 1670 N N . SER A 1 219 ? -15.400 -2.065 28.510 1.00 89.50 219 SER A N 1
ATOM 1671 C CA . SER A 1 219 ? -15.375 -3.522 28.681 1.00 89.50 219 SER A CA 1
ATOM 1672 C C . SER A 1 219 ? -13.948 -4.052 28.785 1.00 89.50 219 SER A C 1
ATOM 1674 O O . SER A 1 219 ? -13.115 -3.805 27.923 1.00 89.50 219 SER A O 1
ATOM 1676 N N . LYS A 1 220 ? -13.661 -4.827 29.835 1.00 81.94 220 LYS A N 1
ATOM 1677 C CA . LYS A 1 220 ? -12.313 -5.365 30.088 1.00 81.94 220 LYS A CA 1
ATOM 1678 C C . LYS A 1 220 ? -12.041 -6.717 29.421 1.00 81.94 220 LYS A C 1
ATOM 1680 O O . LYS A 1 220 ? -10.901 -7.163 29.441 1.00 81.94 220 LYS A O 1
ATOM 1685 N N . ASN A 1 221 ? -13.062 -7.365 28.853 1.00 90.94 221 ASN A N 1
ATOM 1686 C CA . ASN A 1 221 ? -12.964 -8.730 28.314 1.00 90.94 221 ASN A CA 1
ATOM 1687 C C . ASN A 1 221 ? -12.959 -8.783 26.777 1.00 90.94 221 ASN A C 1
ATOM 1689 O O . ASN A 1 221 ? -13.341 -9.789 26.177 1.00 90.94 221 ASN A O 1
ATOM 1693 N N . ILE A 1 222 ? -12.578 -7.674 26.140 1.00 95.88 222 ILE A N 1
ATOM 1694 C CA . ILE A 1 222 ? -12.507 -7.547 24.686 1.00 95.88 222 ILE A CA 1
ATOM 1695 C C . ILE A 1 222 ? -11.117 -7.091 24.259 1.00 95.88 222 ILE A C 1
ATOM 1697 O O . ILE A 1 222 ? -10.475 -6.301 24.952 1.00 95.88 222 ILE A O 1
ATOM 1701 N N . ASN A 1 223 ? -10.665 -7.583 23.111 1.00 97.25 223 ASN A N 1
ATOM 1702 C CA . ASN A 1 223 ? -9.469 -7.096 22.437 1.00 97.25 223 ASN A CA 1
ATOM 1703 C C . ASN A 1 223 ? -9.817 -6.627 21.019 1.00 97.25 223 ASN A C 1
ATOM 1705 O O . ASN A 1 223 ? -10.898 -6.916 20.503 1.00 97.25 223 ASN A O 1
ATOM 1709 N N . PHE A 1 224 ? -8.925 -5.848 20.417 1.00 98.38 224 PHE A N 1
ATOM 1710 C CA . PHE A 1 224 ? -9.107 -5.292 19.080 1.00 98.38 224 PHE A CA 1
ATOM 1711 C C . PHE A 1 224 ? -7.881 -5.570 18.223 1.00 98.38 224 PHE A C 1
ATOM 1713 O O . PHE A 1 224 ? -6.783 -5.105 18.526 1.00 98.38 224 PHE A O 1
ATOM 1720 N N . LEU A 1 225 ? -8.088 -6.327 17.151 1.00 98.56 225 LEU A N 1
ATOM 1721 C CA . LEU A 1 225 ? -7.126 -6.555 16.090 1.00 98.56 225 LEU A CA 1
ATOM 1722 C C . LEU A 1 225 ? -7.342 -5.515 14.986 1.00 98.56 225 LEU A C 1
ATOM 1724 O O . LEU A 1 225 ? -8.264 -5.629 14.177 1.00 98.56 225 LEU A O 1
ATOM 1728 N N . GLN A 1 226 ? -6.469 -4.514 14.949 1.00 98.69 226 GLN A N 1
ATOM 1729 C CA . GLN A 1 226 ? -6.406 -3.560 13.853 1.00 98.69 226 GLN A CA 1
ATOM 1730 C C . GLN A 1 226 ? -5.585 -4.144 12.700 1.00 98.69 226 GLN A C 1
ATOM 1732 O O . GLN A 1 226 ? -4.406 -4.460 12.880 1.00 98.69 226 GLN A O 1
ATOM 1737 N N . ILE A 1 227 ? -6.173 -4.226 11.509 1.00 98.69 227 ILE A N 1
ATOM 1738 C CA . ILE A 1 227 ? -5.456 -4.530 10.268 1.00 98.69 227 ILE A CA 1
ATOM 1739 C C . ILE A 1 227 ? -4.923 -3.220 9.687 1.00 98.69 227 ILE A C 1
ATOM 1741 O O . ILE A 1 227 ? -5.691 -2.302 9.404 1.00 98.69 227 ILE A O 1
ATOM 1745 N N . ARG A 1 228 ? -3.598 -3.122 9.548 1.00 98.56 228 ARG A N 1
ATOM 1746 C CA . ARG A 1 228 ? -2.895 -1.917 9.071 1.00 98.56 228 ARG A CA 1
ATOM 1747 C C . ARG A 1 228 ? -2.326 -2.096 7.666 1.00 98.56 228 ARG A C 1
ATOM 1749 O O . ARG A 1 228 ? -2.168 -1.116 6.948 1.00 98.56 228 ARG A O 1
ATOM 1756 N N . CYS A 1 229 ? -2.046 -3.331 7.265 1.00 98.38 229 CYS A N 1
ATOM 1757 C CA . CYS A 1 229 ? -1.684 -3.706 5.904 1.00 98.38 229 CYS A CA 1
ATOM 1758 C C . CYS A 1 229 ? -2.767 -4.618 5.328 1.00 98.38 229 CYS A C 1
ATOM 1760 O O . CYS A 1 229 ? -3.029 -5.690 5.870 1.00 98.38 229 CYS A O 1
ATOM 1762 N N . LEU A 1 230 ? -3.400 -4.175 4.247 1.00 98.31 230 LEU A N 1
ATOM 1763 C CA . LEU A 1 230 ? -4.476 -4.886 3.559 1.00 98.31 230 LEU A CA 1
ATOM 1764 C C . LEU A 1 230 ? -3.944 -5.704 2.379 1.00 98.31 230 LEU A C 1
ATOM 1766 O O . LEU A 1 230 ? -4.499 -6.752 2.075 1.00 98.31 230 LEU A O 1
ATOM 1770 N N . GLU A 1 231 ? -2.848 -5.257 1.762 1.00 97.81 231 GLU A N 1
ATOM 1771 C CA . GLU A 1 231 ? -2.124 -5.994 0.725 1.00 97.81 231 GLU A CA 1
ATOM 1772 C C . GLU A 1 231 ? -0.622 -5.684 0.822 1.00 97.81 231 GLU A C 1
ATOM 1774 O O . GLU A 1 231 ? -0.270 -4.505 0.888 1.00 97.81 231 GLU A O 1
ATOM 1779 N N . PRO A 1 232 ? 0.272 -6.688 0.837 1.00 97.19 232 PRO A N 1
ATOM 1780 C CA . PRO A 1 232 ? -0.016 -8.108 1.029 1.00 97.19 232 PRO A CA 1
ATOM 1781 C C . PRO A 1 232 ? -0.646 -8.379 2.402 1.00 97.19 232 PRO A C 1
ATOM 1783 O O . PRO A 1 232 ? -0.164 -7.895 3.427 1.00 97.19 232 PRO A O 1
ATOM 1786 N N . PHE A 1 233 ? -1.716 -9.175 2.427 1.00 97.69 233 PHE A N 1
ATOM 1787 C CA . PHE A 1 233 ? -2.442 -9.451 3.666 1.00 97.69 233 PHE A CA 1
ATOM 1788 C C . PHE A 1 233 ? -1.595 -10.265 4.678 1.00 97.69 233 PHE A C 1
ATOM 1790 O O . PHE A 1 233 ? -1.036 -11.309 4.311 1.00 97.69 233 PHE A O 1
ATOM 1797 N N . PRO A 1 234 ? -1.510 -9.851 5.959 1.00 96.75 234 PRO A N 1
ATOM 1798 C CA . PRO A 1 234 ? -0.697 -10.500 6.994 1.00 96.75 234 PRO A CA 1
ATOM 1799 C C . PRO A 1 234 ? -1.382 -11.750 7.573 1.00 96.75 234 PRO A C 1
ATOM 1801 O O . PRO A 1 234 ? -1.799 -11.794 8.732 1.00 96.75 234 PRO A O 1
ATOM 1804 N N . VAL A 1 235 ? -1.527 -12.790 6.741 1.00 96.56 235 VAL A N 1
ATOM 1805 C CA . VAL A 1 235 ? -2.277 -14.017 7.075 1.00 96.56 235 VAL A CA 1
ATOM 1806 C C . VAL A 1 235 ? -1.795 -14.640 8.384 1.00 96.56 235 VAL A C 1
ATOM 1808 O O . VAL A 1 235 ? -2.618 -15.017 9.209 1.00 96.56 235 VAL A O 1
ATOM 1811 N N . LYS A 1 236 ? -0.477 -14.741 8.597 1.00 95.44 236 LYS A N 1
ATOM 1812 C CA . LYS A 1 236 ? 0.097 -15.420 9.768 1.00 95.44 236 LYS A CA 1
ATOM 1813 C C . LYS A 1 236 ? -0.247 -14.687 11.065 1.00 95.44 236 LYS A C 1
ATOM 1815 O O . LYS A 1 236 ? -0.639 -15.315 12.047 1.00 95.44 236 LYS A O 1
ATOM 1820 N N . GLU A 1 237 ? -0.086 -13.371 11.077 1.00 95.88 237 GLU A N 1
ATOM 1821 C CA . GLU A 1 237 ? -0.333 -12.518 12.232 1.00 95.88 237 GLU A CA 1
ATOM 1822 C C . GLU A 1 237 ? -1.825 -12.487 12.574 1.00 95.88 237 GLU A C 1
ATOM 1824 O O . GLU A 1 237 ? -2.196 -12.637 13.739 1.00 95.88 237 GLU A O 1
ATOM 1829 N N . VAL A 1 238 ? -2.681 -12.368 11.555 1.00 97.25 238 VAL A N 1
ATOM 1830 C CA . VAL A 1 238 ? -4.140 -12.389 11.716 1.00 97.25 238 VAL A CA 1
ATOM 1831 C C . VAL A 1 238 ? -4.614 -13.748 12.219 1.00 97.25 238 VAL A C 1
ATOM 1833 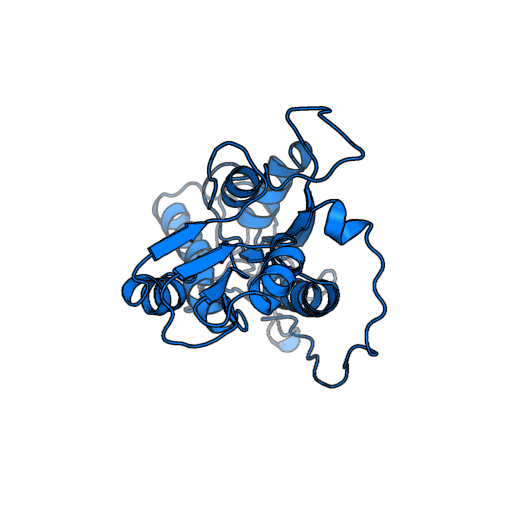O O . VAL A 1 238 ? -5.341 -13.818 13.208 1.00 97.25 238 VAL A O 1
ATOM 1836 N N . ASP A 1 239 ? -4.171 -14.835 11.590 1.00 96.75 239 ASP A N 1
ATOM 1837 C CA . ASP A 1 239 ? -4.542 -16.204 11.954 1.00 96.75 239 ASP A CA 1
ATOM 1838 C C . ASP A 1 239 ? -4.125 -16.542 13.394 1.00 96.75 239 ASP A C 1
ATOM 1840 O O . ASP A 1 239 ? -4.920 -17.102 14.151 1.00 96.75 239 ASP A O 1
ATOM 1844 N N . THR A 1 240 ? -2.932 -16.104 13.817 1.00 95.06 240 THR A N 1
ATOM 1845 C CA . THR A 1 240 ? -2.438 -16.285 15.194 1.00 95.06 240 THR A CA 1
ATOM 1846 C C . THR A 1 240 ? -3.405 -15.707 16.230 1.00 95.06 240 THR A C 1
ATOM 1848 O O . THR A 1 240 ? -3.651 -16.336 17.259 1.00 95.06 240 THR A O 1
ATOM 1851 N N . VAL A 1 241 ? -3.974 -14.530 15.959 1.00 94.81 241 VAL A N 1
ATOM 1852 C CA . VAL A 1 241 ? -4.917 -13.867 16.870 1.00 94.81 241 VAL A CA 1
ATOM 1853 C C . VAL A 1 241 ? -6.316 -14.476 16.747 1.00 94.81 241 VAL A C 1
ATOM 1855 O O . VAL A 1 241 ? -6.933 -14.834 17.750 1.00 94.81 241 VAL A O 1
ATOM 1858 N N . LEU A 1 242 ? -6.827 -14.643 15.524 1.00 94.56 242 LEU A N 1
ATOM 1859 C CA . LEU A 1 242 ? -8.214 -15.060 15.301 1.00 94.56 242 LEU A CA 1
ATOM 1860 C C . LEU A 1 242 ? -8.487 -16.523 15.662 1.00 94.56 242 LEU A C 1
ATOM 1862 O O . LEU A 1 242 ? -9.630 -16.844 15.987 1.00 94.56 242 LEU A O 1
ATOM 1866 N N . ARG A 1 243 ? -7.477 -17.405 15.660 1.00 93.69 243 ARG A N 1
ATOM 1867 C CA . ARG A 1 243 ? -7.629 -18.787 16.156 1.00 93.69 243 ARG A CA 1
ATOM 1868 C C . ARG A 1 243 ? -7.888 -18.865 17.657 1.00 93.69 243 ARG A C 1
ATOM 1870 O O . ARG A 1 243 ? -8.496 -19.828 18.111 1.00 93.69 243 ARG A O 1
ATOM 1877 N N . GLN A 1 244 ? -7.422 -17.878 18.418 1.00 88.44 244 GLN A N 1
ATOM 1878 C CA . GLN A 1 244 ? -7.594 -17.825 19.872 1.00 88.44 244 GLN A CA 1
ATOM 1879 C C . GLN A 1 244 ? -8.930 -17.178 20.269 1.00 88.44 244 GLN A C 1
ATOM 1881 O O . GLN A 1 244 ? -9.394 -17.335 21.398 1.00 88.44 244 GLN A O 1
ATOM 1886 N N . ALA A 1 245 ? -9.567 -16.461 19.339 1.00 90.94 245 ALA A N 1
ATOM 1887 C CA . ALA A 1 245 ? -10.790 -15.720 19.589 1.00 90.94 245 ALA A CA 1
ATOM 1888 C C . ALA A 1 245 ? -12.009 -16.649 19.717 1.00 90.94 245 ALA A C 1
ATOM 1890 O O . ALA A 1 245 ? -12.388 -17.342 18.771 1.00 90.94 245 ALA A O 1
ATOM 1891 N N . LYS A 1 246 ? -12.696 -16.597 20.867 1.00 92.50 246 LYS A N 1
ATOM 1892 C CA . LYS A 1 246 ? -13.966 -17.319 21.077 1.00 92.50 246 LYS A CA 1
ATOM 1893 C C . LYS A 1 246 ? -15.089 -16.740 20.215 1.00 92.50 246 LYS A C 1
ATOM 1895 O O . LYS A 1 246 ? -15.854 -17.479 19.599 1.00 92.50 246 LYS A O 1
ATOM 1900 N N . ARG A 1 247 ? -15.163 -15.409 20.139 1.00 96.00 247 ARG A N 1
ATOM 1901 C CA . ARG A 1 247 ? -16.087 -14.667 19.276 1.00 96.00 247 ARG A CA 1
ATOM 1902 C C . ARG A 1 247 ? -15.329 -13.602 18.497 1.00 96.00 247 ARG A C 1
ATOM 1904 O O . ARG A 1 247 ? -14.476 -12.918 19.049 1.00 96.00 247 ARG A O 1
ATOM 1911 N N . ARG A 1 248 ? -15.665 -13.458 17.218 1.00 96.69 248 ARG A N 1
ATOM 1912 C CA . ARG A 1 248 ? -15.053 -12.499 16.292 1.00 96.69 248 ARG A CA 1
ATOM 1913 C C . ARG A 1 248 ? -16.131 -11.546 15.798 1.00 96.69 248 ARG A C 1
ATOM 1915 O O . ARG A 1 248 ? -17.220 -12.003 15.451 1.00 96.69 248 ARG A O 1
ATOM 1922 N N . VAL A 1 249 ? -15.848 -10.249 15.804 1.00 97.75 249 VAL A N 1
ATOM 1923 C CA . VAL A 1 249 ? -16.756 -9.215 15.293 1.00 97.75 249 VAL A CA 1
ATOM 1924 C C . VAL A 1 249 ? -15.956 -8.287 14.398 1.00 97.75 249 VAL A C 1
ATOM 1926 O O . VAL A 1 249 ? -15.076 -7.579 14.878 1.00 97.75 249 VAL A O 1
ATOM 1929 N N . LEU A 1 250 ? -16.259 -8.304 13.106 1.00 98.19 250 LEU A N 1
ATOM 1930 C CA . LEU A 1 250 ? -15.688 -7.380 12.138 1.00 98.19 250 LEU A CA 1
ATOM 1931 C C . LEU A 1 250 ? -16.470 -6.062 12.169 1.00 98.19 250 LEU A C 1
ATOM 1933 O O . LEU A 1 250 ? -17.700 -6.068 12.125 1.00 98.19 250 LEU A O 1
ATOM 1937 N N . ILE A 1 251 ? -15.752 -4.948 12.287 1.00 98.38 251 ILE A N 1
ATOM 1938 C CA . ILE A 1 251 ? -16.294 -3.593 12.313 1.00 98.38 251 ILE A CA 1
ATOM 1939 C C . ILE A 1 251 ? -15.659 -2.806 11.174 1.00 98.38 251 ILE A C 1
ATOM 1941 O O . ILE A 1 251 ? -14.474 -2.464 11.203 1.00 98.38 251 ILE A O 1
ATOM 1945 N N . GLU A 1 252 ? -16.484 -2.474 10.193 1.00 97.50 252 GLU A N 1
ATOM 1946 C CA . GLU A 1 252 ? -16.112 -1.661 9.044 1.00 97.50 252 GLU A CA 1
ATOM 1947 C C . GLU A 1 252 ? -17.284 -0.785 8.606 1.00 97.50 252 GLU A C 1
ATOM 1949 O O . GLU A 1 252 ? -18.444 -1.051 8.932 1.00 97.50 252 GLU A O 1
ATOM 1954 N N . ASN A 1 253 ? -16.975 0.295 7.894 1.00 97.75 253 ASN A N 1
ATOM 1955 C CA . ASN A 1 253 ? -17.965 1.271 7.458 1.00 97.75 253 ASN A CA 1
ATOM 1956 C C . ASN A 1 253 ? -18.366 1.042 5.994 1.00 97.75 253 ASN A C 1
ATOM 1958 O O . ASN A 1 253 ? -18.136 1.892 5.142 1.00 97.75 253 ASN A O 1
ATOM 1962 N N . ASN A 1 254 ? -18.922 -0.130 5.693 1.00 98.19 254 ASN A N 1
ATOM 1963 C CA . ASN A 1 254 ? -19.500 -0.450 4.387 1.00 98.19 254 ASN A CA 1
ATOM 1964 C C . ASN A 1 254 ? -20.600 -1.515 4.523 1.00 98.19 254 ASN A C 1
ATOM 1966 O O . ASN A 1 254 ? -20.751 -2.150 5.563 1.00 98.19 254 ASN A O 1
ATOM 1970 N N . TYR A 1 255 ? -21.388 -1.694 3.463 1.00 98.00 255 TYR A N 1
ATOM 1971 C CA . TYR A 1 255 ? -22.534 -2.607 3.465 1.00 98.00 255 TYR A CA 1
ATOM 1972 C C . TYR A 1 255 ? -22.152 -4.093 3.371 1.00 98.00 255 TYR A C 1
ATOM 1974 O O . TYR A 1 255 ? -22.795 -4.940 3.986 1.00 98.00 255 TYR A O 1
ATOM 1982 N N . SER A 1 256 ? -21.150 -4.427 2.553 1.00 97.12 256 SER A N 1
ATOM 1983 C CA . SER A 1 256 ? -20.936 -5.801 2.076 1.00 97.12 256 SER A CA 1
ATOM 1984 C C . SER A 1 256 ? -20.017 -6.653 2.940 1.00 97.12 256 SER A C 1
ATOM 1986 O O . SER A 1 256 ? -19.875 -7.838 2.648 1.00 97.12 256 SER A O 1
ATOM 1988 N N . GLY A 1 257 ? -19.348 -6.070 3.929 1.00 97.31 257 GLY A N 1
ATOM 1989 C CA . GLY A 1 257 ? -18.340 -6.796 4.682 1.00 97.31 257 GLY A CA 1
ATOM 1990 C C . GLY A 1 257 ? -17.074 -7.022 3.837 1.00 97.31 257 GLY A C 1
ATOM 1991 O O . GLY A 1 257 ? -16.873 -8.131 3.336 1.00 97.31 257 GLY A O 1
ATOM 1992 N N . GLN A 1 258 ? -16.332 -5.969 3.468 1.00 98.06 258 GLN A N 1
ATOM 1993 C CA . GLN A 1 258 ? -15.309 -6.088 2.418 1.00 98.06 258 GLN A CA 1
ATOM 1994 C C . GLN A 1 258 ? -14.042 -6.825 2.856 1.00 98.06 258 GLN A C 1
ATOM 1996 O O . GLN A 1 258 ? -13.496 -7.542 2.007 1.00 98.06 258 GLN A O 1
ATOM 2001 N N . LEU A 1 259 ? -13.610 -6.629 4.107 1.00 96.69 259 LEU A N 1
ATOM 2002 C CA . LEU A 1 259 ? -12.414 -7.234 4.712 1.00 96.69 259 LEU A CA 1
ATOM 2003 C C . LEU A 1 259 ? -12.625 -8.717 5.056 1.00 96.69 259 LEU A C 1
ATOM 2005 O O . LEU A 1 259 ? -11.695 -9.505 4.779 1.00 96.69 259 LEU A O 1
#